Protein AF-A0A818L1L9-F1 (afdb_monomer)

Solvent-accessible surface area (backbone atoms only — not comparable to full-atom values): 11471 Å² total; per-residue (Å²): 133,87,76,78,74,85,68,64,78,36,54,59,74,75,64,47,46,52,72,79,87,72,84,70,84,84,42,77,58,35,48,52,51,50,67,72,36,48,25,32,40,44,39,40,85,42,91,90,43,68,52,45,54,52,63,53,93,61,98,63,77,90,49,91,46,28,32,39,40,36,39,58,78,87,60,60,72,67,56,55,55,57,70,39,51,85,51,46,59,70,38,77,37,60,54,55,93,39,32,30,41,39,29,38,70,65,58,74,79,53,46,57,53,49,54,52,52,44,60,71,74,37,82,64,48,48,77,38,49,42,70,59,48,32,52,50,48,36,70,77,40,79,52,32,32,32,60,52,40,58,37,69,30,82,89,30,49,91,77,42,86,46,66,50,67,72,51,42,53,53,48,70,68,36,88,84,41,66,36,79,83,57,48,54,74,95,70,93,68,60,75,55,126

Structure (mmCIF, N/CA/C/O backbone):
data_AF-A0A818L1L9-F1
#
_entry.id   AF-A0A818L1L9-F1
#
loop_
_atom_site.group_PDB
_atom_site.id
_atom_site.type_symbol
_atom_site.label_atom_id
_atom_site.label_alt_id
_atom_site.label_comp_id
_atom_site.label_asym_id
_atom_site.label_entity_id
_atom_site.label_seq_id
_atom_site.pdbx_PDB_ins_code
_atom_site.Cartn_x
_atom_site.Cartn_y
_atom_site.Cartn_z
_atom_site.occupancy
_atom_site.B_iso_or_equiv
_atom_site.auth_seq_id
_atom_site.auth_comp_id
_atom_site.auth_asym_id
_atom_site.auth_atom_id
_atom_site.pdbx_PDB_model_num
ATOM 1 N N . LYS A 1 1 ? -5.384 -24.193 19.175 1.00 32.59 1 LYS A N 1
ATOM 2 C CA . LYS A 1 1 ? -5.630 -24.018 17.720 1.00 32.59 1 LYS A CA 1
ATOM 3 C C . LYS A 1 1 ? -4.762 -22.857 17.242 1.00 32.59 1 LYS A C 1
ATOM 5 O O . LYS A 1 1 ? -4.875 -21.781 17.806 1.00 32.59 1 LYS A O 1
ATOM 10 N N . ARG A 1 2 ? -3.808 -23.132 16.343 1.00 24.27 2 ARG A N 1
ATOM 11 C CA . ARG A 1 2 ? -2.707 -22.241 15.932 1.00 24.27 2 ARG A CA 1
ATOM 12 C C . ARG A 1 2 ? -3.237 -20.944 15.304 1.00 24.27 2 ARG A C 1
ATOM 14 O O . ARG A 1 2 ? -3.730 -20.976 14.183 1.00 24.27 2 ARG A O 1
ATOM 21 N N . THR A 1 3 ? -3.090 -19.821 15.997 1.00 25.11 3 THR A N 1
ATOM 22 C CA . THR A 1 3 ? -3.082 -18.490 15.385 1.00 25.11 3 THR A CA 1
ATOM 23 C C . THR A 1 3 ? -1.850 -18.419 14.485 1.00 25.11 3 THR A C 1
ATOM 25 O O . THR A 1 3 ? -0.714 -18.437 14.964 1.00 25.11 3 THR A O 1
ATOM 28 N N . LYS A 1 4 ? -2.052 -18.439 13.162 1.00 28.86 4 LYS A N 1
ATOM 29 C CA . LYS A 1 4 ? -0.985 -18.114 12.211 1.00 28.86 4 LYS A CA 1
ATOM 30 C C . LYS A 1 4 ? -0.520 -16.703 12.563 1.00 28.86 4 LYS A C 1
ATOM 32 O O . LYS A 1 4 ? -1.306 -15.764 12.500 1.00 28.86 4 LYS A O 1
ATOM 37 N N . LYS A 1 5 ? 0.726 -16.602 13.033 1.00 28.44 5 LYS A N 1
ATOM 38 C CA . LYS A 1 5 ? 1.420 -15.343 13.301 1.00 28.44 5 LYS A CA 1
ATOM 39 C C . LYS A 1 5 ? 1.207 -14.438 12.092 1.00 28.44 5 LYS A C 1
ATOM 41 O O . LYS A 1 5 ? 1.621 -14.806 10.997 1.00 28.44 5 LYS A O 1
ATOM 46 N N . ILE A 1 6 ? 0.555 -13.300 12.302 1.00 32.94 6 ILE A N 1
ATOM 47 C CA . ILE A 1 6 ? 0.590 -12.169 11.379 1.00 32.94 6 ILE A CA 1
ATOM 48 C C . ILE A 1 6 ? 2.071 -11.795 11.297 1.00 32.94 6 ILE A C 1
ATOM 50 O O . ILE A 1 6 ? 2.636 -11.231 12.232 1.00 32.94 6 ILE A O 1
ATOM 54 N N . GLN A 1 7 ? 2.743 -12.298 10.263 1.00 29.70 7 GLN A N 1
ATOM 55 C CA . GLN A 1 7 ? 4.142 -12.004 10.013 1.00 29.70 7 GLN A CA 1
ATOM 56 C C . GLN A 1 7 ? 4.220 -10.561 9.528 1.00 29.70 7 GLN A C 1
ATOM 58 O O . GLN A 1 7 ? 3.406 -10.132 8.720 1.00 29.70 7 GLN A O 1
ATOM 63 N N . ASN A 1 8 ? 5.166 -9.815 10.090 1.00 30.14 8 ASN A N 1
ATOM 64 C CA . ASN A 1 8 ? 5.394 -8.399 9.835 1.00 30.14 8 ASN A CA 1
ATOM 65 C C . ASN A 1 8 ? 5.328 -8.067 8.337 1.00 30.14 8 ASN A C 1
ATOM 67 O O . ASN A 1 8 ? 6.178 -8.509 7.565 1.00 30.14 8 ASN A O 1
ATOM 71 N N . PHE A 1 9 ? 4.329 -7.276 7.948 1.00 33.25 9 PHE A N 1
ATOM 72 C CA . PHE A 1 9 ? 4.162 -6.798 6.583 1.00 33.25 9 PHE A CA 1
ATOM 73 C C . PHE A 1 9 ? 4.766 -5.401 6.489 1.00 33.25 9 PHE A C 1
ATOM 75 O O . PHE A 1 9 ? 4.272 -4.478 7.130 1.00 33.25 9 PHE A O 1
ATOM 82 N N . PHE A 1 10 ? 5.838 -5.264 5.710 1.00 30.55 10 PHE A N 1
ATOM 83 C CA . PHE A 1 10 ? 6.438 -3.968 5.413 1.00 30.55 10 PHE A CA 1
ATOM 84 C C . PHE A 1 10 ? 6.052 -3.542 3.996 1.00 30.55 10 PHE A C 1
ATOM 86 O O . PHE A 1 10 ? 6.212 -4.312 3.041 1.00 30.55 10 PHE A O 1
ATOM 93 N N . PHE A 1 11 ? 5.579 -2.310 3.849 1.00 31.03 11 PHE A N 1
ATOM 94 C CA . PHE A 1 11 ? 5.383 -1.680 2.548 1.00 31.03 11 PHE A CA 1
ATOM 95 C C . PHE A 1 11 ? 6.523 -0.682 2.350 1.00 31.03 11 PHE A C 1
ATOM 97 O O . PHE A 1 11 ? 6.662 0.297 3.071 1.00 31.03 11 PHE A O 1
ATOM 104 N N . SER A 1 12 ? 7.391 -0.968 1.380 1.00 32.03 12 SER A N 1
ATOM 105 C CA . SER A 1 12 ? 8.434 -0.030 0.954 1.00 32.03 12 SER A CA 1
ATOM 106 C C . SER A 1 12 ? 7.768 1.222 0.395 1.00 32.03 12 SER A C 1
ATOM 108 O O . SER A 1 12 ? 6.812 1.066 -0.346 1.00 32.03 12 SER A O 1
ATOM 110 N N . PHE A 1 13 ? 8.312 2.414 0.653 1.00 28.56 13 PHE A N 1
ATOM 111 C CA . PHE A 1 13 ? 7.990 3.653 -0.074 1.00 28.56 13 PHE A CA 1
ATOM 112 C C . PHE A 1 13 ? 7.816 3.362 -1.580 1.00 28.56 13 PHE A C 1
ATOM 114 O O . PHE A 1 13 ? 8.792 2.994 -2.244 1.00 28.56 13 PHE A O 1
ATOM 121 N N . ILE A 1 14 ? 6.578 3.454 -2.080 1.00 34.88 14 ILE A N 1
ATOM 122 C CA . ILE A 1 14 ? 6.217 3.226 -3.485 1.00 34.88 14 ILE A CA 1
ATOM 123 C C . ILE A 1 14 ? 5.982 4.588 -4.127 1.00 34.88 14 ILE A C 1
ATOM 125 O O . ILE A 1 14 ? 5.058 5.303 -3.751 1.00 34.88 14 ILE A O 1
ATOM 129 N N . PHE A 1 15 ? 6.809 4.919 -5.115 1.00 41.53 15 PHE A N 1
ATOM 130 C CA . PHE A 1 15 ? 6.488 5.948 -6.096 1.00 41.53 15 PHE A CA 1
ATOM 131 C C . PHE A 1 15 ? 5.714 5.266 -7.222 1.00 41.53 15 PHE A C 1
ATOM 133 O O . PHE A 1 15 ? 6.238 4.379 -7.906 1.00 41.53 15 PHE A O 1
ATOM 140 N N . TYR A 1 16 ? 4.441 5.623 -7.340 1.00 42.03 16 TYR A N 1
ATOM 141 C CA . TYR A 1 16 ? 3.511 5.029 -8.288 1.00 42.03 16 TYR A CA 1
ATOM 142 C C . TYR A 1 16 ? 3.745 5.564 -9.692 1.00 42.03 16 TYR A C 1
ATOM 144 O O . TYR A 1 16 ? 4.019 6.748 -9.893 1.00 42.03 16 TYR A O 1
ATOM 152 N N . PHE A 1 17 ? 3.593 4.688 -10.677 1.00 42.00 17 PHE A N 1
ATOM 153 C CA . PHE A 1 17 ? 3.540 5.103 -12.065 1.00 42.00 17 PHE A CA 1
ATOM 154 C C . PHE A 1 17 ? 2.090 5.395 -12.438 1.00 42.00 17 PHE A C 1
ATOM 156 O O . PHE A 1 17 ? 1.234 4.513 -12.348 1.00 42.00 17 PHE A O 1
ATOM 163 N N . PHE A 1 18 ? 1.810 6.641 -12.818 1.00 40.78 18 PHE A N 1
ATOM 164 C CA . PHE A 1 18 ? 0.474 7.071 -13.207 1.00 40.78 18 PHE A CA 1
ATOM 165 C C . PHE A 1 18 ? 0.285 6.859 -14.708 1.00 40.78 18 PHE A C 1
ATOM 167 O O . PHE A 1 18 ? 0.856 7.578 -15.525 1.00 40.78 18 PHE A O 1
ATOM 174 N N . ALA A 1 19 ? -0.513 5.862 -15.085 1.00 40.00 19 ALA A N 1
ATOM 175 C CA . ALA A 1 19 ? -0.923 5.657 -16.469 1.00 40.00 19 ALA A CA 1
ATOM 176 C C . ALA A 1 19 ? -2.227 6.425 -16.747 1.00 40.00 19 ALA A C 1
ATOM 178 O O . ALA A 1 19 ? -3.285 5.818 -16.933 1.00 40.00 19 ALA A O 1
ATOM 179 N N . GLU A 1 20 ? -2.182 7.762 -16.754 1.00 37.66 20 GLU A N 1
ATOM 180 C CA . GLU A 1 20 ? -3.304 8.550 -17.274 1.00 37.66 20 GLU A CA 1
ATOM 181 C C . GLU A 1 20 ? -3.169 8.739 -18.792 1.00 37.66 20 GLU A C 1
ATOM 183 O O . GLU A 1 20 ? -2.264 9.406 -19.283 1.00 37.66 20 GLU A O 1
ATOM 188 N N . LYS A 1 21 ? -4.131 8.166 -19.526 1.00 33.41 21 LYS A N 1
ATOM 189 C CA . LYS A 1 21 ? -4.496 8.499 -20.918 1.00 33.41 21 LYS A CA 1
ATOM 190 C C . LYS A 1 21 ? -3.496 8.225 -22.054 1.00 33.41 21 LYS A C 1
ATOM 192 O O . LYS A 1 21 ? -3.588 8.874 -23.092 1.00 33.41 21 LYS A O 1
ATOM 197 N N . THR A 1 22 ? -2.657 7.200 -21.980 1.00 39.16 22 THR A N 1
ATOM 198 C CA . THR A 1 22 ? -2.065 6.635 -23.207 1.00 39.16 22 THR A CA 1
ATOM 199 C C . THR A 1 22 ? -2.897 5.451 -23.703 1.00 39.16 22 THR A C 1
ATOM 201 O O . THR A 1 22 ? -3.131 4.470 -22.998 1.00 39.16 22 THR A O 1
ATOM 204 N N . ASP A 1 23 ? -3.425 5.573 -24.921 1.00 43.03 23 ASP A N 1
ATOM 205 C CA . ASP A 1 23 ? -4.116 4.494 -25.629 1.00 43.03 23 ASP A CA 1
ATOM 206 C C . ASP A 1 23 ? -3.040 3.464 -26.037 1.00 43.03 23 ASP A C 1
ATOM 208 O O . ASP A 1 23 ? -2.405 3.605 -27.078 1.00 43.03 23 ASP A O 1
ATOM 212 N N . PHE A 1 24 ? -2.768 2.467 -25.179 1.00 48.22 24 PHE A N 1
ATOM 213 C CA . PHE A 1 24 ? -1.704 1.442 -25.313 1.00 48.22 24 PHE A CA 1
ATOM 214 C C . PHE A 1 24 ? -1.878 0.477 -26.513 1.00 48.22 24 PHE A C 1
ATOM 216 O O . PHE A 1 24 ? -1.376 -0.645 -26.516 1.00 48.22 24 PHE A O 1
ATOM 223 N N . LYS A 1 25 ? -2.596 0.880 -27.565 1.00 47.00 25 LYS A N 1
ATOM 224 C CA . LYS A 1 25 ? -3.062 0.020 -28.665 1.00 47.00 25 LYS A CA 1
ATOM 225 C C . LYS A 1 25 ? -1.979 -0.488 -29.624 1.00 47.00 25 LYS A C 1
ATOM 227 O O . LYS A 1 25 ? -2.330 -1.076 -30.643 1.00 47.00 25 LYS A O 1
ATOM 232 N N . GLN A 1 26 ? -0.692 -0.271 -29.358 1.00 51.88 26 GLN A N 1
ATOM 233 C CA . GLN A 1 26 ? 0.356 -0.532 -30.353 1.00 51.88 26 GLN A CA 1
ATOM 234 C C . GLN A 1 26 ? 1.270 -1.730 -30.058 1.00 51.88 26 GLN A C 1
ATOM 236 O O . GLN A 1 26 ? 1.889 -2.218 -31.002 1.00 51.88 26 GLN A O 1
ATOM 241 N N . ASN A 1 27 ? 1.324 -2.279 -28.832 1.00 54.84 27 ASN A N 1
ATOM 242 C CA . ASN A 1 27 ? 2.217 -3.409 -28.539 1.00 54.84 27 ASN A CA 1
ATOM 243 C C . ASN A 1 27 ? 1.586 -4.488 -27.625 1.00 54.84 27 ASN A C 1
ATOM 245 O O . ASN A 1 27 ? 1.241 -4.200 -26.477 1.00 54.84 27 ASN A O 1
ATOM 249 N N . PRO A 1 28 ? 1.463 -5.753 -28.080 1.00 55.19 28 PRO A N 1
ATOM 250 C CA . PRO A 1 28 ? 0.863 -6.827 -27.287 1.00 55.19 28 PRO A CA 1
ATOM 251 C C . PRO A 1 28 ? 1.668 -7.194 -26.028 1.00 55.19 28 PRO A C 1
ATOM 253 O O . PRO A 1 28 ? 1.079 -7.653 -25.055 1.00 55.19 28 PRO A O 1
ATOM 256 N N . ILE A 1 29 ? 2.989 -6.973 -26.002 1.00 58.09 29 ILE A N 1
ATOM 257 C CA . ILE A 1 29 ? 3.827 -7.269 -24.823 1.00 58.09 29 ILE A CA 1
ATOM 258 C C . ILE A 1 29 ? 3.608 -6.224 -23.717 1.00 58.09 29 ILE A C 1
ATOM 260 O O . ILE A 1 29 ? 3.520 -6.585 -22.542 1.00 58.09 29 ILE A O 1
ATOM 264 N N . GLU A 1 30 ? 3.447 -4.948 -24.088 1.00 60.78 30 GLU A N 1
ATOM 265 C CA . GLU A 1 30 ? 3.124 -3.854 -23.153 1.00 60.78 30 GLU A CA 1
ATOM 266 C C . GLU A 1 30 ? 1.802 -4.116 -22.440 1.00 60.78 30 GLU A C 1
ATOM 268 O O . GLU A 1 30 ? 1.722 -4.019 -21.215 1.00 60.78 30 GLU A O 1
ATOM 273 N N . HIS A 1 31 ? 0.785 -4.514 -23.206 1.00 62.22 31 HIS A N 1
ATOM 274 C CA . HIS A 1 31 ? -0.546 -4.790 -22.677 1.00 62.22 31 HIS A CA 1
ATOM 275 C C . HIS A 1 31 ? -0.519 -5.944 -21.666 1.00 62.22 31 HIS A C 1
ATOM 277 O O . HIS A 1 31 ? -1.099 -5.840 -20.589 1.00 62.22 31 HIS A O 1
ATOM 283 N N . VAL A 1 32 ? 0.243 -7.007 -21.959 1.00 69.44 32 VAL A N 1
ATOM 284 C CA . VAL A 1 32 ? 0.414 -8.139 -21.038 1.00 69.44 32 VAL A CA 1
ATOM 285 C C . VAL A 1 32 ? 1.090 -7.703 -19.738 1.00 69.44 32 VAL A C 1
ATOM 287 O O . VAL A 1 32 ? 0.638 -8.112 -18.673 1.00 69.44 32 VAL A O 1
ATOM 290 N N . LEU A 1 33 ? 2.138 -6.873 -19.778 1.00 69.75 33 LEU A N 1
ATOM 291 C CA . LEU A 1 33 ? 2.805 -6.395 -18.559 1.00 69.75 33 LEU A CA 1
ATOM 292 C C . LEU A 1 33 ? 1.888 -5.488 -17.732 1.00 69.75 33 LEU A C 1
ATOM 294 O O . LEU A 1 33 ? 1.764 -5.681 -16.523 1.00 69.75 33 LEU A O 1
ATOM 298 N N . ILE A 1 34 ? 1.223 -4.532 -18.377 1.00 72.81 34 ILE A N 1
ATOM 299 C CA . ILE A 1 34 ? 0.312 -3.596 -17.714 1.00 72.81 34 ILE A CA 1
ATOM 300 C C . ILE A 1 34 ? -0.825 -4.357 -17.041 1.00 72.81 34 ILE A C 1
ATOM 302 O O . ILE A 1 34 ? -1.017 -4.207 -15.835 1.00 72.81 34 ILE A O 1
ATOM 306 N N . ASP A 1 35 ? -1.517 -5.235 -17.763 1.00 76.44 35 ASP A N 1
ATOM 307 C CA . ASP A 1 35 ? -2.627 -6.008 -17.202 1.00 76.44 35 ASP A CA 1
ATOM 308 C C . ASP A 1 35 ? -2.147 -6.958 -16.098 1.00 76.44 35 ASP A C 1
ATOM 310 O O . ASP A 1 35 ? -2.797 -7.104 -15.065 1.00 76.44 35 ASP A O 1
ATOM 314 N N . THR A 1 36 ? -0.966 -7.566 -16.268 1.00 81.12 36 THR A N 1
ATOM 315 C CA . THR A 1 36 ? -0.406 -8.492 -15.274 1.00 81.12 36 THR A CA 1
ATOM 316 C C . THR A 1 36 ? -0.037 -7.791 -13.971 1.00 81.12 36 THR A C 1
ATOM 318 O O . THR A 1 36 ? -0.130 -8.424 -12.919 1.00 81.12 36 THR A O 1
ATOM 321 N N . PHE A 1 37 ? 0.416 -6.534 -14.007 1.00 81.00 37 PHE A N 1
ATOM 322 C CA . PHE A 1 37 ? 0.929 -5.823 -12.827 1.00 81.00 37 PHE A CA 1
ATOM 323 C C . PHE A 1 37 ? 0.015 -4.723 -12.293 1.00 81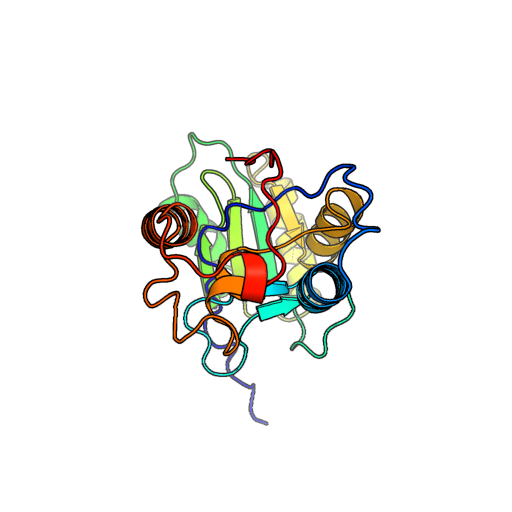.00 37 PHE A C 1
ATOM 325 O O . PHE A 1 37 ? 0.301 -4.168 -11.231 1.00 81.00 37 PHE A O 1
ATOM 332 N N . THR A 1 38 ? -1.099 -4.449 -12.968 1.00 82.81 38 THR A N 1
ATOM 333 C CA . THR A 1 38 ? -2.109 -3.506 -12.485 1.00 82.81 38 THR A CA 1
ATOM 334 C C . THR A 1 38 ? -2.642 -3.951 -11.123 1.00 82.81 38 THR A C 1
ATOM 336 O O . THR A 1 38 ? -3.069 -5.088 -10.941 1.00 82.81 38 THR A O 1
ATOM 339 N N . GLY A 1 39 ? -2.580 -3.042 -10.152 1.00 79.50 39 GLY A N 1
ATOM 340 C CA . GLY A 1 39 ? -3.045 -3.237 -8.781 1.00 79.50 39 GLY A CA 1
ATOM 341 C C . GLY A 1 39 ? -2.082 -3.975 -7.860 1.00 79.50 39 GLY A C 1
ATOM 342 O O . GLY A 1 39 ? -2.363 -4.074 -6.668 1.00 79.50 39 GLY A O 1
ATOM 343 N N . LYS A 1 40 ? -0.934 -4.446 -8.360 1.00 84.12 40 LYS A N 1
ATOM 344 C CA . LYS A 1 40 ? 0.028 -5.217 -7.565 1.00 84.12 40 LYS A CA 1
ATOM 345 C C . LYS A 1 40 ? 1.060 -4.304 -6.917 1.00 84.12 40 LYS A C 1
ATOM 347 O O . LYS A 1 40 ? 1.869 -3.694 -7.610 1.00 84.12 40 LYS A O 1
ATOM 352 N N . LEU A 1 41 ? 1.042 -4.240 -5.586 1.00 79.00 41 LEU A N 1
ATOM 353 C CA . LEU A 1 41 ? 1.969 -3.445 -4.774 1.00 79.00 41 LEU A CA 1
ATOM 354 C C . LEU A 1 41 ? 2.985 -4.329 -4.069 1.00 79.00 41 LEU A C 1
ATOM 356 O O . LEU A 1 41 ? 2.600 -5.253 -3.356 1.00 79.00 41 LEU A O 1
ATOM 360 N N . PHE A 1 42 ? 4.273 -4.036 -4.228 1.00 76.88 42 PHE A N 1
ATOM 361 C CA . PHE A 1 42 ? 5.352 -4.877 -3.729 1.00 76.88 42 PHE A CA 1
ATOM 362 C C . PHE A 1 42 ? 5.356 -4.979 -2.200 1.00 76.88 42 PHE A C 1
ATOM 364 O O . PHE A 1 42 ? 5.319 -3.971 -1.489 1.00 76.88 42 PHE A O 1
ATOM 371 N N . TYR A 1 43 ? 5.522 -6.204 -1.695 1.00 71.25 43 TYR A N 1
ATOM 372 C CA . TYR A 1 43 ? 5.812 -6.451 -0.287 1.00 71.25 43 TYR A CA 1
ATOM 373 C C . TYR A 1 43 ? 7.303 -6.457 -0.020 1.00 71.25 43 TYR A C 1
ATOM 375 O O . TYR A 1 43 ? 8.049 -7.278 -0.551 1.00 71.25 43 TYR A O 1
ATOM 383 N N . MET A 1 44 ? 7.748 -5.609 0.901 1.00 57.16 44 MET A N 1
ATOM 384 C CA . MET A 1 44 ? 9.114 -5.691 1.385 1.00 57.16 44 MET A CA 1
ATOM 385 C C . MET A 1 44 ? 9.196 -6.723 2.517 1.00 57.16 44 MET A C 1
ATOM 387 O O . MET A 1 44 ? 8.412 -6.688 3.459 1.00 57.16 44 MET A O 1
ATOM 391 N N . ARG A 1 45 ? 10.176 -7.635 2.446 1.00 54.00 45 ARG A N 1
ATOM 392 C CA . ARG A 1 45 ? 10.517 -8.595 3.522 1.00 54.00 45 ARG A CA 1
ATOM 393 C C . ARG A 1 45 ? 9.398 -9.568 3.940 1.00 54.00 45 ARG A C 1
ATOM 395 O O . ARG A 1 45 ? 9.485 -10.141 5.022 1.00 54.00 45 ARG A O 1
ATOM 402 N N . SER A 1 46 ? 8.397 -9.799 3.094 1.00 57.59 46 SER A N 1
ATOM 403 C CA . SER A 1 46 ? 7.478 -10.929 3.263 1.00 57.59 46 SER A CA 1
ATOM 404 C C . SER A 1 46 ? 8.050 -12.157 2.551 1.00 57.59 46 SER A C 1
ATOM 406 O O . SER A 1 46 ? 8.436 -12.078 1.385 1.00 57.59 46 SER A O 1
ATOM 408 N N . PHE A 1 47 ? 8.149 -13.281 3.265 1.00 52.16 47 PHE A N 1
ATOM 409 C CA . PHE A 1 47 ? 8.599 -14.555 2.689 1.00 52.16 47 PHE A CA 1
ATOM 410 C C . PHE A 1 47 ? 7.470 -15.280 1.949 1.00 52.16 47 PHE A C 1
ATOM 412 O O . PHE A 1 47 ? 7.732 -15.991 0.981 1.00 52.16 47 PHE A O 1
ATOM 419 N N . ASP A 1 48 ? 6.227 -15.063 2.382 1.00 56.19 48 ASP A N 1
ATOM 420 C CA . ASP A 1 48 ? 5.058 -15.798 1.897 1.00 56.19 48 ASP A CA 1
ATOM 421 C C . ASP A 1 48 ? 4.363 -15.088 0.722 1.00 56.19 48 ASP A C 1
ATOM 423 O O . ASP A 1 48 ? 3.765 -15.740 -0.131 1.00 56.19 48 ASP A O 1
ATOM 427 N N . LEU A 1 49 ? 4.449 -13.753 0.647 1.00 67.56 49 LEU A N 1
ATOM 428 C CA . LEU A 1 49 ? 3.751 -12.936 -0.353 1.00 67.56 49 LEU A CA 1
ATOM 429 C C . LEU A 1 49 ? 4.696 -11.925 -0.998 1.00 67.56 49 LEU A C 1
ATOM 431 O O . LEU A 1 49 ? 5.392 -11.193 -0.304 1.00 67.56 49 LEU A O 1
ATOM 435 N N . LYS A 1 50 ? 4.682 -11.841 -2.332 1.00 71.50 50 LYS A N 1
ATOM 436 C CA . LYS A 1 50 ? 5.539 -10.912 -3.093 1.00 71.50 50 LYS A CA 1
ATOM 437 C C . LYS A 1 50 ? 4.893 -9.547 -3.335 1.00 71.50 50 LYS A C 1
ATOM 439 O O . LYS A 1 50 ? 5.606 -8.559 -3.481 1.00 71.50 50 LYS A O 1
ATOM 444 N N . TYR A 1 51 ? 3.566 -9.491 -3.382 1.00 76.12 51 TYR A N 1
ATOM 445 C CA . TYR A 1 51 ? 2.792 -8.270 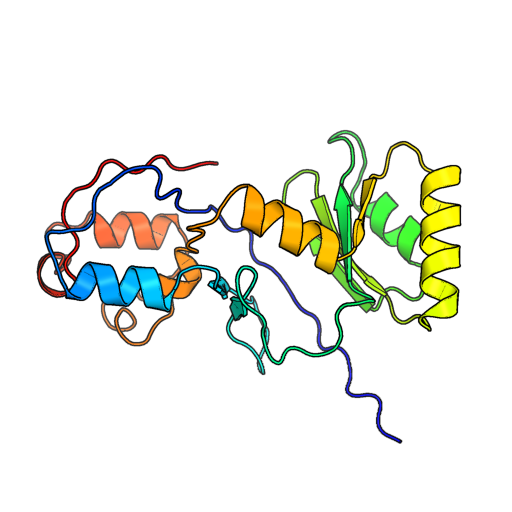-3.587 1.00 76.12 51 TYR A CA 1
ATOM 446 C C . TYR A 1 51 ? 1.398 -8.391 -2.956 1.00 76.12 51 TYR A C 1
ATOM 448 O O . TYR A 1 51 ? 0.979 -9.491 -2.599 1.00 76.12 51 TYR A O 1
ATOM 456 N N . SER A 1 52 ? 0.708 -7.262 -2.811 1.00 77.38 52 SER A N 1
ATOM 457 C CA . SER A 1 52 ? -0.723 -7.164 -2.504 1.00 77.38 52 SER A CA 1
ATOM 458 C C . SER A 1 52 ? -1.470 -6.751 -3.755 1.0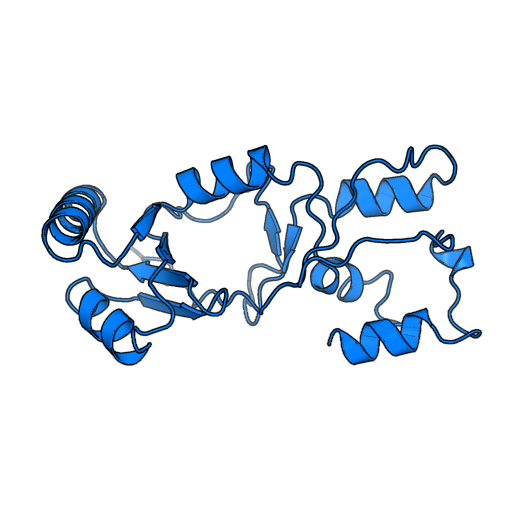0 77.38 52 SER A C 1
ATOM 460 O O . SER A 1 52 ? -1.047 -5.774 -4.373 1.00 77.38 52 SER A O 1
ATOM 462 N N . ASP A 1 53 ? -2.592 -7.388 -4.079 1.00 84.00 53 ASP A N 1
ATOM 463 C CA . ASP A 1 53 ? -3.522 -6.801 -5.043 1.00 84.00 53 ASP A CA 1
ATOM 464 C C . ASP A 1 53 ? -4.501 -5.844 -4.335 1.00 84.00 53 ASP A C 1
ATOM 466 O O . ASP A 1 53 ? -5.299 -6.238 -3.478 1.00 84.00 53 ASP A O 1
ATOM 470 N N . VAL A 1 54 ? -4.387 -4.547 -4.635 1.00 79.81 54 VAL A N 1
ATOM 471 C CA . VAL A 1 54 ? -5.259 -3.500 -4.074 1.00 79.81 54 VAL A CA 1
ATOM 472 C C . VAL A 1 54 ? -6.434 -3.148 -4.985 1.00 79.81 54 VAL A C 1
ATOM 474 O O . VAL A 1 54 ? -7.326 -2.423 -4.557 1.00 79.81 54 VAL A O 1
ATOM 477 N N . LEU A 1 55 ? -6.486 -3.668 -6.213 1.00 82.00 55 LEU A N 1
ATOM 478 C CA . LEU A 1 55 ? -7.574 -3.383 -7.155 1.00 82.00 55 LEU A CA 1
ATOM 479 C C . LEU A 1 55 ? -8.531 -4.567 -7.313 1.00 82.00 55 LEU A C 1
ATOM 481 O O . LEU A 1 55 ? -9.735 -4.358 -7.502 1.00 82.00 55 LEU A O 1
ATOM 485 N N . ASN A 1 56 ? -8.025 -5.788 -7.173 1.00 81.44 56 ASN A N 1
ATOM 486 C CA . ASN A 1 56 ? -8.792 -7.024 -7.276 1.00 81.44 56 ASN A CA 1
ATOM 487 C C . ASN A 1 56 ? -8.944 -7.703 -5.916 1.00 81.44 56 ASN A C 1
ATOM 489 O O . ASN A 1 56 ? -8.223 -7.400 -4.962 1.00 81.44 56 ASN A O 1
ATOM 493 N N . ASP A 1 57 ? -9.911 -8.610 -5.816 1.00 74.25 57 ASP A N 1
ATOM 494 C CA . ASP A 1 57 ? -10.029 -9.487 -4.656 1.00 74.25 57 ASP A CA 1
ATOM 495 C C . ASP A 1 57 ? -8.849 -10.462 -4.656 1.00 74.25 57 ASP A C 1
ATOM 497 O O . ASP A 1 57 ? -8.497 -11.031 -5.687 1.00 74.25 57 ASP A O 1
ATOM 501 N N . ASP A 1 58 ? -8.196 -10.588 -3.507 1.00 67.44 58 ASP A N 1
ATOM 502 C CA . ASP A 1 58 ? -6.971 -11.364 -3.331 1.00 67.44 58 ASP A CA 1
ATOM 503 C C . ASP A 1 58 ? -7.210 -12.340 -2.176 1.00 67.44 58 ASP A C 1
ATOM 505 O O . ASP A 1 58 ? -7.870 -11.978 -1.195 1.00 67.44 58 ASP A O 1
ATOM 509 N N . ASP A 1 59 ? -6.655 -13.549 -2.255 1.00 65.12 59 ASP A N 1
ATOM 510 C CA . ASP A 1 59 ? -6.800 -14.618 -1.248 1.00 65.12 59 ASP A CA 1
ATOM 511 C C . ASP A 1 59 ? -5.937 -14.353 0.005 1.00 65.12 59 ASP A C 1
ATOM 513 O O . ASP A 1 59 ? -5.363 -15.248 0.638 1.00 65.12 59 ASP A O 1
ATOM 517 N N . LEU A 1 60 ? -5.794 -13.079 0.362 1.00 66.94 60 LEU A N 1
ATOM 518 C CA . LEU A 1 60 ? -4.982 -12.617 1.470 1.00 66.94 60 LEU A CA 1
ATOM 519 C C . LEU A 1 60 ? -5.639 -12.968 2.814 1.00 66.94 60 LEU A C 1
ATOM 521 O O . LEU A 1 60 ? -6.863 -13.051 2.926 1.00 66.94 60 LEU A O 1
ATOM 525 N N . PRO A 1 61 ? -4.835 -13.146 3.879 1.00 72.38 61 PRO A N 1
ATOM 526 C CA . PRO A 1 61 ? -5.372 -13.287 5.228 1.00 72.38 61 PRO A CA 1
ATOM 527 C C . PRO A 1 61 ? -6.209 -12.060 5.613 1.00 72.38 61 PRO A C 1
ATOM 529 O O . PRO A 1 61 ? -5.896 -10.953 5.182 1.00 72.38 61 PRO A O 1
ATOM 532 N N . ASP A 1 62 ? -7.222 -12.266 6.461 1.00 77.00 62 ASP A N 1
ATOM 533 C CA . ASP A 1 62 ? -8.128 -11.215 6.952 1.00 77.00 62 ASP A CA 1
ATOM 534 C C . ASP A 1 62 ? -7.348 -9.971 7.421 1.00 77.00 62 ASP A C 1
ATOM 536 O O . ASP A 1 62 ? -6.511 -10.049 8.326 1.00 77.00 62 ASP A O 1
ATOM 540 N N . ARG A 1 63 ? -7.618 -8.829 6.776 1.00 79.31 63 ARG A N 1
ATOM 541 C CA . ARG A 1 63 ? -6.980 -7.530 7.043 1.00 79.31 63 ARG A CA 1
ATOM 542 C C . ARG A 1 63 ? -7.872 -6.569 7.799 1.00 79.31 63 ARG A C 1
ATOM 544 O O . ARG A 1 63 ? -7.515 -5.399 7.922 1.00 79.31 63 ARG A O 1
ATOM 551 N N . SER A 1 64 ? -8.966 -7.050 8.389 1.00 84.88 64 SER A N 1
ATOM 552 C CA . SER A 1 64 ? -9.829 -6.218 9.231 1.00 84.88 64 SER A CA 1
ATOM 553 C C . SER A 1 64 ? -9.073 -5.566 10.398 1.00 84.88 64 SER A C 1
ATOM 555 O O . SER A 1 64 ? -9.578 -4.642 11.023 1.00 84.88 64 SER A O 1
ATOM 557 N N . CYS A 1 65 ? -7.877 -6.064 10.726 1.00 86.50 65 CYS A N 1
ATOM 558 C CA . CYS A 1 65 ? -7.008 -5.556 11.780 1.00 86.50 65 CYS A CA 1
ATOM 559 C C . CYS A 1 65 ? -5.880 -4.621 11.298 1.00 86.50 65 CYS A C 1
ATOM 561 O O . CYS A 1 65 ? -4.976 -4.318 12.082 1.00 86.50 65 CYS A O 1
ATOM 563 N N . VAL A 1 66 ? -5.890 -4.211 10.025 1.00 88.69 66 VAL A N 1
ATOM 564 C CA . VAL A 1 66 ? -4.906 -3.305 9.416 1.00 88.69 66 VAL A CA 1
ATOM 565 C C . VAL A 1 66 ? -5.544 -1.938 9.162 1.00 88.69 66 VAL A C 1
ATOM 567 O O . VAL A 1 66 ? -6.643 -1.843 8.617 1.00 88.69 66 VAL A O 1
ATOM 570 N N . PHE A 1 67 ? -4.827 -0.878 9.530 1.00 90.31 67 PHE A N 1
ATOM 571 C CA . PHE A 1 67 ? -5.293 0.504 9.465 1.00 90.31 67 PHE A CA 1
ATOM 572 C C . PHE A 1 67 ? -4.228 1.419 8.865 1.00 90.31 67 PHE A C 1
ATOM 574 O O . PHE A 1 67 ? -3.044 1.295 9.180 1.00 90.31 67 PHE A O 1
ATOM 581 N N . TYR A 1 68 ? -4.668 2.373 8.051 1.00 89.62 68 TYR A N 1
ATOM 582 C CA . TYR A 1 68 ? -3.869 3.509 7.607 1.00 89.62 68 TYR A CA 1
ATOM 583 C C . TYR A 1 68 ? -4.127 4.685 8.543 1.00 89.62 68 TYR A C 1
ATOM 585 O O . TYR A 1 68 ? -5.272 5.082 8.753 1.00 89.62 68 TYR A O 1
ATOM 593 N N . VAL A 1 69 ? -3.059 5.217 9.126 1.00 90.38 69 VAL A N 1
ATOM 594 C CA . VAL A 1 69 ? -3.090 6.301 10.106 1.00 90.38 69 VAL A CA 1
ATOM 595 C C . VAL A 1 69 ? -2.407 7.513 9.499 1.00 90.38 69 VAL A C 1
ATOM 597 O O . VAL A 1 69 ? -1.178 7.542 9.401 1.00 90.38 69 VAL A O 1
ATOM 600 N N . THR A 1 70 ? -3.199 8.503 9.105 1.00 89.69 70 THR A N 1
ATOM 601 C CA . THR A 1 70 ? -2.718 9.767 8.545 1.00 89.69 70 THR A CA 1
ATOM 602 C C . THR A 1 70 ? -2.722 10.851 9.616 1.00 89.69 70 THR A C 1
ATOM 604 O O . THR A 1 70 ? -3.670 10.967 10.392 1.00 89.69 70 THR A O 1
ATOM 607 N N . HIS A 1 71 ? -1.655 11.643 9.669 1.00 88.00 71 HIS A N 1
ATOM 608 C CA . HIS A 1 71 ? -1.457 12.702 10.654 1.00 88.00 71 HIS A CA 1
ATOM 609 C C . HIS A 1 71 ? -0.777 13.937 10.033 1.00 88.00 71 HIS A C 1
ATOM 611 O O . HIS A 1 71 ? -0.103 13.824 9.008 1.00 88.00 71 HIS A O 1
ATOM 617 N N . PRO A 1 72 ? -0.883 15.126 10.655 1.00 85.81 72 PRO A N 1
ATOM 618 C CA . PRO A 1 72 ? -0.111 16.302 10.263 1.00 85.81 72 PRO A CA 1
ATOM 619 C C . PRO A 1 72 ? 1.401 16.051 10.329 1.00 85.81 72 PRO A C 1
ATOM 621 O O . PRO A 1 72 ? 1.877 15.382 11.246 1.00 85.81 72 PRO A O 1
ATOM 624 N N . GLN A 1 73 ? 2.179 16.658 9.428 1.00 77.38 73 GLN A N 1
ATOM 625 C CA . GLN A 1 73 ? 3.649 16.516 9.388 1.00 77.38 73 GLN A CA 1
ATOM 626 C C . GLN A 1 73 ? 4.359 16.940 10.685 1.00 77.38 73 GLN A C 1
ATOM 628 O O . GLN A 1 73 ? 5.488 16.533 10.939 1.00 77.38 73 GLN A O 1
ATOM 633 N N . THR A 1 74 ? 3.704 17.754 11.511 1.00 76.94 74 THR A N 1
ATOM 634 C CA . THR A 1 74 ? 4.220 18.212 12.804 1.00 76.94 74 THR A CA 1
ATOM 635 C C . THR A 1 74 ? 4.205 17.128 13.883 1.00 76.94 74 THR A C 1
ATOM 637 O O . THR A 1 74 ? 4.879 17.279 14.902 1.00 76.94 74 THR A O 1
ATOM 640 N N . LEU A 1 75 ? 3.451 16.040 13.691 1.00 74.62 75 LEU A N 1
ATOM 641 C CA . LEU A 1 75 ? 3.340 14.964 14.670 1.00 74.62 75 LEU A CA 1
ATOM 642 C C . LEU A 1 75 ? 4.527 13.993 14.559 1.00 74.62 75 LEU A C 1
ATOM 644 O O . LEU A 1 75 ? 4.867 13.525 13.471 1.00 74.62 75 LEU A O 1
ATOM 648 N N . SER A 1 76 ? 5.147 13.655 15.694 1.00 71.50 76 SER A N 1
ATOM 649 C CA . SER A 1 76 ? 6.277 12.719 15.725 1.00 71.50 76 SER A CA 1
ATOM 650 C C . SER A 1 76 ? 5.819 11.266 15.535 1.00 71.50 76 SER A C 1
ATOM 652 O O . SER A 1 76 ? 4.753 10.860 16.000 1.00 71.50 76 SER A O 1
ATOM 654 N N . THR A 1 77 ? 6.667 10.431 14.929 1.00 68.81 77 THR A N 1
ATOM 655 C CA . THR A 1 77 ? 6.406 8.986 14.791 1.00 68.81 77 THR A CA 1
ATOM 656 C C . THR A 1 77 ? 6.370 8.223 16.104 1.00 68.81 77 THR A C 1
ATOM 658 O O . THR A 1 77 ? 5.728 7.175 16.180 1.00 68.81 77 THR A O 1
ATOM 661 N N . ALA A 1 78 ? 7.064 8.717 17.133 1.00 68.88 78 ALA A N 1
ATOM 662 C CA . ALA A 1 78 ? 7.055 8.092 18.451 1.00 68.88 78 ALA A CA 1
ATOM 663 C C . ALA A 1 78 ? 5.638 8.102 19.045 1.00 68.88 78 ALA A C 1
ATOM 665 O O . ALA A 1 78 ? 5.192 7.085 19.575 1.00 68.88 78 ALA A O 1
ATOM 666 N N . ASN A 1 79 ? 4.899 9.192 18.821 1.00 79.94 79 ASN A N 1
ATOM 667 C CA . ASN A 1 79 ? 3.541 9.368 19.327 1.00 79.94 79 ASN A CA 1
ATOM 668 C C . ASN A 1 79 ? 2.585 8.316 18.750 1.00 79.94 79 ASN A C 1
ATOM 670 O O . ASN A 1 79 ? 1.747 7.786 19.466 1.00 79.94 79 ASN A O 1
ATOM 674 N N . ILE A 1 80 ? 2.727 7.950 17.472 1.00 82.25 80 ILE A N 1
ATOM 675 C CA . ILE A 1 80 ? 1.833 6.967 16.837 1.00 82.25 80 ILE A CA 1
ATOM 676 C C . ILE A 1 80 ? 2.030 5.585 17.461 1.00 82.25 80 ILE A C 1
ATOM 678 O O . ILE A 1 80 ? 1.064 4.910 17.804 1.00 82.25 80 ILE A O 1
ATOM 682 N N . ARG A 1 81 ? 3.282 5.155 17.654 1.00 84.25 81 ARG A N 1
ATOM 683 C CA . ARG A 1 81 ? 3.559 3.864 18.303 1.00 84.25 81 ARG A CA 1
ATOM 684 C C . ARG A 1 81 ? 3.026 3.824 19.729 1.00 84.25 81 ARG A C 1
ATOM 686 O O . ARG A 1 81 ? 2.469 2.806 20.129 1.00 84.25 81 ARG A O 1
ATOM 693 N N . GLU A 1 82 ? 3.176 4.916 20.471 1.00 85.00 82 GLU A N 1
ATOM 694 C CA . GLU A 1 82 ? 2.649 5.043 21.828 1.00 85.00 82 GLU A CA 1
ATOM 695 C C . GLU A 1 82 ? 1.121 4.947 21.844 1.00 85.00 82 GLU A C 1
ATOM 697 O O . GLU A 1 82 ? 0.566 4.106 22.552 1.00 85.00 82 GLU A O 1
ATOM 702 N N . VAL A 1 83 ? 0.446 5.703 20.978 1.00 86.44 83 VAL A N 1
ATOM 703 C CA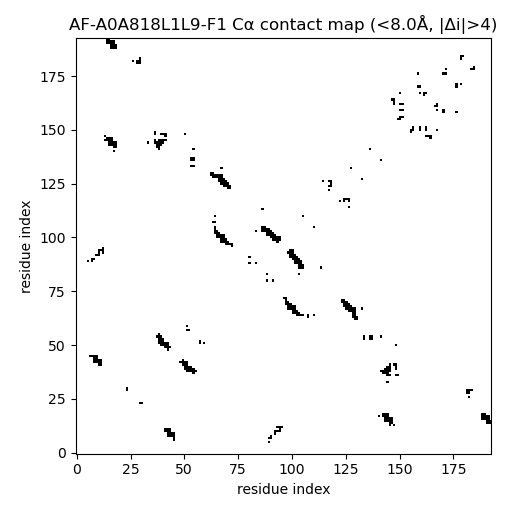 . VAL A 1 83 ? -1.013 5.679 20.831 1.00 86.44 83 VAL A CA 1
ATOM 704 C C . VAL A 1 83 ? -1.530 4.267 20.526 1.00 86.44 83 VAL A C 1
ATOM 706 O O . VAL A 1 83 ? -2.553 3.858 21.078 1.00 86.44 83 VAL A O 1
ATOM 709 N N . PHE A 1 84 ? -0.826 3.499 19.687 1.00 88.12 84 PHE A N 1
ATOM 710 C CA . PHE A 1 84 ? -1.223 2.134 19.330 1.00 88.12 84 PHE A CA 1
ATOM 711 C C . PHE A 1 84 ? -0.713 1.039 20.278 1.00 88.12 84 PHE A C 1
ATOM 713 O O . PHE A 1 84 ? -1.187 -0.097 20.206 1.00 88.12 84 PHE A O 1
ATOM 720 N N . SER A 1 85 ? 0.183 1.355 21.214 1.00 85.31 85 SER A N 1
ATOM 721 C CA . SER A 1 85 ? 0.720 0.381 22.176 1.00 85.31 85 SER A CA 1
ATOM 722 C C . SER A 1 85 ? -0.366 -0.220 23.081 1.00 85.31 85 SER A C 1
ATOM 724 O O . SER A 1 85 ? -0.352 -1.421 23.351 1.00 85.31 85 SER A O 1
ATOM 726 N N . GLN A 1 86 ? -1.374 0.578 23.451 1.00 87.12 86 GLN A N 1
ATOM 727 C CA . GLN A 1 86 ? -2.530 0.148 24.252 1.00 87.12 86 GLN A CA 1
ATOM 728 C C . GLN A 1 86 ? -3.470 -0.823 23.511 1.00 87.12 86 GLN A C 1
ATOM 730 O O . GLN A 1 86 ? -4.340 -1.439 24.124 1.00 87.12 86 GLN A O 1
ATOM 735 N N . TRP A 1 87 ? -3.301 -0.969 22.193 1.00 88.56 87 TRP A N 1
ATOM 736 C CA . TRP A 1 87 ? -4.172 -1.749 21.312 1.00 88.56 87 TRP A CA 1
ATOM 737 C C . TRP A 1 87 ? -3.529 -3.053 20.829 1.00 88.56 87 TRP A C 1
ATOM 739 O O . TRP A 1 87 ? -4.011 -3.655 19.876 1.00 88.56 87 TRP A O 1
ATOM 749 N N . ASN A 1 88 ? -2.463 -3.518 21.490 1.00 88.38 88 ASN A N 1
ATOM 750 C CA . ASN A 1 88 ? -1.724 -4.723 21.105 1.00 88.38 88 ASN A CA 1
ATOM 751 C C . ASN A 1 88 ? -1.169 -4.625 19.670 1.00 88.38 88 ASN A C 1
ATOM 753 O O . ASN A 1 88 ? -1.544 -5.382 18.767 1.00 88.38 88 ASN A O 1
ATOM 757 N N . LEU A 1 89 ? -0.295 -3.636 19.475 1.00 86.94 89 LEU A N 1
ATOM 758 C CA . LEU A 1 89 ? 0.399 -3.355 18.223 1.00 86.94 89 LEU A CA 1
ATOM 759 C C . LEU A 1 89 ? 1.226 -4.567 17.761 1.00 86.94 89 LEU A C 1
ATOM 761 O O . LEU A 1 89 ? 2.190 -4.957 18.415 1.00 86.94 89 LEU A O 1
ATOM 765 N N . LEU A 1 90 ? 0.864 -5.136 16.611 1.00 84.38 90 LEU A N 1
ATOM 766 C CA . LEU A 1 90 ? 1.599 -6.227 15.967 1.00 84.38 90 LEU A CA 1
ATOM 767 C C . LEU A 1 90 ? 2.687 -5.708 15.040 1.00 84.38 90 LEU A C 1
ATOM 769 O O . LEU A 1 90 ? 3.802 -6.221 15.028 1.00 84.38 90 LEU A O 1
ATOM 773 N N . SER A 1 91 ? 2.327 -4.730 14.215 1.00 83.50 91 SER A N 1
ATOM 774 C CA . SER A 1 91 ? 3.195 -4.211 13.172 1.00 83.50 91 SER A CA 1
ATOM 775 C C . SER A 1 91 ? 2.934 -2.732 12.958 1.00 83.50 91 SER A C 1
ATOM 777 O O . SER A 1 91 ? 1.811 -2.251 13.114 1.00 83.50 91 SER A O 1
ATOM 779 N N . TYR A 1 92 ? 3.996 -2.024 12.610 1.00 84.38 92 TYR A N 1
ATOM 780 C CA . TYR A 1 92 ? 3.991 -0.603 12.328 1.00 84.38 92 TYR A CA 1
ATOM 781 C C . TYR A 1 92 ? 4.994 -0.348 11.215 1.00 84.38 92 TYR A C 1
ATOM 783 O O . TYR A 1 92 ? 6.167 -0.712 11.350 1.00 84.38 92 TYR A O 1
ATOM 791 N N . ASP A 1 93 ? 4.541 0.320 10.165 1.00 80.06 93 ASP A N 1
ATOM 792 C CA . ASP A 1 93 ? 5.397 0.776 9.082 1.00 80.06 93 ASP A CA 1
ATOM 793 C C . ASP A 1 93 ? 5.007 2.181 8.630 1.00 80.06 93 ASP A C 1
ATOM 795 O O . ASP A 1 93 ? 3.866 2.618 8.790 1.00 80.06 93 ASP A O 1
ATOM 799 N N . ARG A 1 94 ? 5.972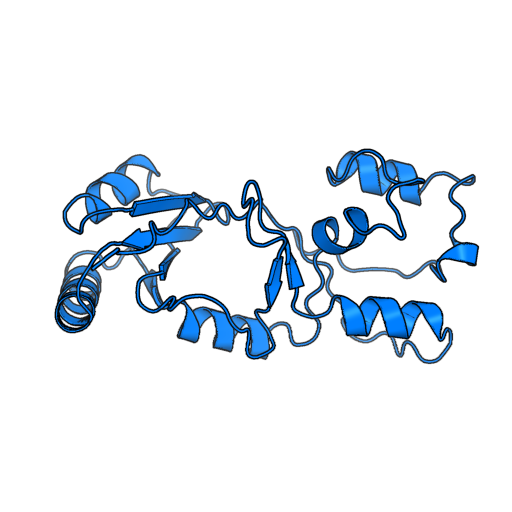 2.903 8.073 1.00 77.38 94 ARG A N 1
ATOM 800 C CA . ARG A 1 94 ? 5.729 4.200 7.456 1.00 77.38 94 ARG A CA 1
ATOM 801 C C . ARG A 1 94 ? 5.415 3.982 5.981 1.00 77.38 94 ARG A C 1
ATOM 803 O O . ARG A 1 94 ? 6.238 3.434 5.258 1.00 77.38 94 ARG A O 1
ATOM 810 N N . PHE A 1 95 ? 4.250 4.451 5.551 1.00 76.06 95 PHE A N 1
ATOM 811 C CA . PHE A 1 95 ? 3.851 4.420 4.147 1.00 76.06 95 PHE A CA 1
ATOM 812 C C . PHE A 1 95 ? 4.357 5.658 3.399 1.00 76.06 95 PHE A C 1
ATOM 814 O O . PHE A 1 95 ? 4.994 5.526 2.358 1.00 76.06 95 PHE A O 1
ATOM 821 N N . ASP A 1 96 ? 4.135 6.847 3.966 1.00 72.88 96 ASP A N 1
ATOM 822 C CA . ASP A 1 96 ? 4.618 8.126 3.435 1.00 72.88 96 ASP A CA 1
ATOM 823 C C . ASP A 1 96 ? 5.040 9.083 4.575 1.00 72.88 96 ASP A C 1
ATOM 825 O O . ASP A 1 96 ? 5.223 8.667 5.720 1.00 72.88 96 ASP A O 1
ATOM 829 N N . LEU A 1 97 ? 5.259 10.370 4.287 1.00 78.12 97 LEU A N 1
ATOM 830 C CA . LEU A 1 97 ? 5.686 11.361 5.291 1.00 78.12 97 LEU A CA 1
ATOM 831 C C . LEU A 1 97 ? 4.667 11.597 6.423 1.00 78.12 97 LEU A C 1
ATOM 833 O O . LEU A 1 97 ? 5.049 12.044 7.504 1.00 78.12 97 LEU A O 1
ATOM 837 N N . THR A 1 98 ? 3.396 11.312 6.171 1.00 83.81 98 THR A N 1
ATOM 838 C CA . THR A 1 98 ? 2.232 11.617 7.016 1.00 83.81 98 THR A CA 1
ATOM 839 C C . THR A 1 98 ? 1.360 10.404 7.319 1.00 83.81 98 THR A C 1
ATOM 841 O O . THR A 1 98 ? 0.463 10.496 8.150 1.00 83.81 98 THR A O 1
ATOM 844 N N . THR A 1 99 ? 1.600 9.270 6.667 1.00 84.12 99 THR A N 1
ATOM 845 C CA . THR A 1 99 ? 0.754 8.082 6.726 1.00 84.12 99 THR A CA 1
ATOM 846 C C . THR A 1 99 ? 1.562 6.880 7.179 1.00 84.12 99 THR A C 1
ATOM 848 O O . THR A 1 99 ? 2.640 6.576 6.660 1.00 84.12 99 THR A O 1
ATOM 851 N N . HIS A 1 100 ? 1.002 6.160 8.141 1.00 85.50 100 HIS A N 1
ATOM 852 C CA . HIS A 1 100 ? 1.561 4.937 8.693 1.00 85.50 100 HIS A CA 1
ATOM 853 C C . HIS A 1 100 ? 0.583 3.786 8.515 1.00 85.50 100 HIS A C 1
ATOM 855 O O . HIS A 1 100 ? -0.627 3.976 8.584 1.00 85.50 100 HIS A O 1
ATOM 861 N N . ILE A 1 101 ? 1.110 2.585 8.318 1.00 85.94 101 ILE A N 1
ATOM 862 C CA . ILE A 1 101 ? 0.330 1.353 8.313 1.00 85.94 101 ILE A CA 1
ATOM 863 C C . ILE A 1 101 ? 0.517 0.696 9.668 1.00 85.94 101 ILE A C 1
ATOM 865 O O . ILE A 1 101 ? 1.640 0.477 10.125 1.00 85.94 101 ILE A O 1
ATOM 869 N N . VAL A 1 102 ? -0.599 0.386 10.313 1.00 87.81 102 VAL A N 1
ATOM 870 C CA . VAL A 1 102 ? -0.634 -0.191 11.648 1.00 87.81 102 VAL A CA 1
ATOM 871 C C . VAL A 1 102 ? -1.461 -1.464 11.626 1.00 87.81 102 VAL A C 1
ATOM 873 O O . VAL A 1 102 ? -2.600 -1.463 11.168 1.00 87.81 102 VAL A O 1
ATOM 876 N N . ALA A 1 103 ? -0.899 -2.549 12.151 1.00 87.06 103 ALA A N 1
ATOM 877 C CA . ALA A 1 103 ? -1.622 -3.790 12.392 1.00 87.06 103 ALA A CA 1
ATOM 878 C C . ALA A 1 103 ? -1.730 -4.037 13.896 1.00 87.06 103 ALA A C 1
ATOM 880 O O . ALA A 1 103 ? -0.728 -3.980 14.612 1.00 87.06 103 ALA A O 1
ATOM 881 N N . VAL A 1 104 ? -2.929 -4.354 14.373 1.00 87.94 104 VAL A N 1
ATOM 882 C CA . VAL A 1 104 ? -3.207 -4.643 15.789 1.00 87.94 104 VAL A CA 1
ATOM 883 C C . VAL A 1 104 ? -3.775 -6.046 15.948 1.00 87.94 104 VAL A C 1
ATOM 885 O O . VAL A 1 104 ? -4.454 -6.555 15.065 1.00 87.94 104 VAL A O 1
ATOM 888 N N . SER A 1 105 ? -3.523 -6.697 17.079 1.00 86.56 105 SER A N 1
ATOM 889 C CA . SER A 1 105 ? -4.110 -8.006 17.383 1.00 86.56 105 SER A CA 1
ATOM 890 C C . SER A 1 105 ? -5.291 -7.840 18.326 1.00 86.56 105 SER A C 1
ATOM 892 O O . SER A 1 105 ? -5.163 -8.057 19.536 1.00 86.56 105 SER A O 1
ATOM 894 N N . LEU A 1 106 ? -6.448 -7.499 17.763 1.00 83.94 106 LEU A N 1
ATOM 895 C CA . LEU A 1 106 ? -7.705 -7.331 18.489 1.00 83.94 106 LEU A CA 1
ATOM 896 C C . LEU A 1 106 ? -8.804 -8.242 17.932 1.00 83.94 106 LEU A C 1
ATOM 898 O O . LEU A 1 106 ? -8.784 -8.637 16.767 1.00 83.94 106 LEU A O 1
ATOM 902 N N . LYS A 1 107 ? -9.788 -8.571 18.776 1.00 84.50 107 LYS A N 1
ATOM 903 C CA . LYS A 1 107 ? -11.040 -9.199 18.322 1.00 84.50 107 LYS A CA 1
ATOM 904 C C . LYS A 1 107 ? -11.865 -8.176 17.534 1.00 84.50 107 LYS A C 1
ATOM 906 O O . LYS A 1 107 ? -11.797 -6.990 17.848 1.00 84.50 107 LYS A O 1
ATOM 911 N N . LYS A 1 108 ? -12.689 -8.637 16.584 1.00 81.12 108 LYS A N 1
ATOM 912 C CA . LYS A 1 108 ? -13.526 -7.765 15.734 1.00 81.12 108 LYS A CA 1
ATOM 913 C C . LYS A 1 108 ? -14.375 -6.778 16.551 1.00 81.12 108 LYS A C 1
ATOM 915 O O . LYS A 1 108 ? -14.292 -5.583 16.308 1.00 81.12 108 LYS A O 1
ATOM 920 N N . ASP A 1 109 ? -15.042 -7.232 17.611 1.00 82.31 109 ASP A N 1
ATOM 921 C CA . ASP A 1 109 ? -15.855 -6.357 18.478 1.00 82.31 109 ASP A CA 1
ATOM 922 C C . ASP A 1 109 ? -15.037 -5.243 19.165 1.00 82.31 109 ASP A C 1
ATOM 924 O O . ASP A 1 109 ? -15.524 -4.146 19.441 1.00 82.31 109 ASP A O 1
ATOM 928 N N . THR A 1 110 ? -13.759 -5.508 19.451 1.00 87.81 110 THR A N 1
ATOM 929 C CA . THR A 1 110 ? -12.856 -4.543 20.095 1.00 87.81 110 THR A CA 1
ATOM 930 C C . THR A 1 110 ? -12.323 -3.506 19.104 1.00 87.81 110 THR A C 1
ATOM 932 O O . THR A 1 110 ? -12.014 -2.387 19.514 1.00 87.81 110 THR A O 1
ATOM 935 N N . ILE A 1 111 ? -12.251 -3.842 17.813 1.00 88.31 111 ILE A N 1
ATOM 936 C CA . ILE A 1 111 ? -11.802 -2.927 16.755 1.00 88.31 111 ILE A CA 1
ATOM 937 C C . ILE A 1 111 ? -12.749 -1.730 16.639 1.00 88.31 111 ILE A C 1
ATOM 939 O O . ILE A 1 111 ? -12.285 -0.594 16.637 1.00 88.31 111 ILE A O 1
ATOM 943 N N . GLU A 1 112 ? -14.063 -1.951 16.649 1.00 88.62 112 GLU A N 1
ATOM 944 C CA . GLU A 1 112 ? -15.041 -0.852 16.585 1.00 88.62 112 GLU A CA 1
ATOM 945 C C . GLU A 1 112 ? -14.934 0.094 17.787 1.00 88.62 112 GLU A C 1
ATOM 947 O O . GLU A 1 112 ? -15.008 1.322 17.664 1.00 88.62 112 GLU A O 1
ATOM 952 N N . THR A 1 113 ? -14.671 -0.473 18.966 1.00 89.81 113 THR A N 1
ATOM 953 C CA . THR A 1 113 ? -14.438 0.313 20.183 1.00 89.81 113 THR A CA 1
ATOM 954 C C . THR A 1 113 ? -13.154 1.141 20.076 1.00 89.81 113 THR A C 1
ATOM 956 O O . THR A 1 113 ? -13.143 2.309 20.474 1.00 89.81 113 THR A O 1
ATOM 959 N N . MET A 1 114 ? -12.078 0.559 19.532 1.00 90.31 114 MET A N 1
ATOM 960 C CA . MET A 1 114 ? -10.824 1.265 19.256 1.00 90.31 114 MET A CA 1
ATOM 961 C C . MET A 1 114 ? -11.068 2.430 18.295 1.00 90.31 114 MET A C 1
ATOM 963 O O . MET A 1 114 ? -10.722 3.563 18.620 1.00 90.31 114 MET A O 1
ATOM 967 N N . LEU A 1 115 ? -11.694 2.172 17.143 1.00 89.94 115 LEU A N 1
ATOM 968 C CA . LEU A 1 115 ? -11.970 3.189 16.126 1.00 89.94 115 LEU A CA 1
ATOM 969 C C . LEU A 1 115 ? -12.786 4.345 16.702 1.00 89.94 115 LEU A C 1
ATOM 971 O O . LEU A 1 115 ? -12.431 5.504 16.502 1.00 89.94 115 LEU A O 1
ATOM 975 N N . THR A 1 116 ? -13.830 4.038 17.475 1.00 89.50 116 THR A N 1
ATOM 976 C CA . THR A 1 116 ? -14.664 5.053 18.131 1.00 89.50 116 THR A CA 1
ATOM 977 C C . THR A 1 116 ? -13.838 5.923 19.076 1.00 89.50 116 THR A C 1
ATOM 979 O O . THR A 1 116 ? -13.849 7.144 18.945 1.00 89.50 116 THR A O 1
ATOM 982 N N . LYS A 1 117 ? -13.062 5.314 19.983 1.00 89.00 117 LYS A N 1
ATOM 983 C CA . LYS A 1 117 ? -12.230 6.051 20.950 1.00 89.00 117 LYS A CA 1
ATOM 984 C C . LYS A 1 117 ? -11.164 6.909 20.283 1.00 89.00 117 LYS A C 1
ATOM 986 O O . LYS A 1 117 ? -10.889 8.015 20.734 1.00 89.00 117 LYS A O 1
ATOM 991 N N . MET A 1 118 ? -10.549 6.404 19.225 1.00 86.12 118 MET A N 1
ATOM 992 C CA . MET A 1 118 ? -9.497 7.133 18.528 1.00 86.12 118 MET A CA 1
ATOM 993 C C . MET A 1 118 ? -10.072 8.332 17.766 1.00 86.12 118 MET A C 1
ATOM 995 O O . MET A 1 118 ? -9.531 9.429 17.864 1.00 86.12 118 MET A O 1
ATOM 999 N N . ARG A 1 119 ? -11.228 8.155 17.110 1.00 85.44 119 ARG A N 1
ATOM 1000 C CA . ARG A 1 119 ? -11.962 9.242 16.442 1.00 85.44 119 ARG A CA 1
ATOM 1001 C C . ARG A 1 119 ? -12.413 10.336 17.416 1.00 85.44 119 ARG A C 1
ATOM 1003 O O . ARG A 1 119 ? -12.473 11.499 17.027 1.00 85.44 119 ARG A O 1
ATOM 1010 N N . THR A 1 120 ? -12.735 9.994 18.667 1.00 83.19 120 THR A N 1
ATOM 1011 C CA . THR A 1 120 ? -13.147 10.985 19.677 1.00 83.19 120 THR A CA 1
ATOM 1012 C C . THR A 1 120 ? -11.972 11.679 20.355 1.00 83.19 120 THR A C 1
ATOM 1014 O O . THR A 1 120 ? -12.059 12.875 20.632 1.00 83.19 120 THR A O 1
ATOM 1017 N N . ASN A 1 121 ? -10.900 10.942 20.650 1.00 77.31 121 ASN A N 1
ATOM 1018 C CA . ASN A 1 121 ? -9.819 11.432 21.503 1.00 77.31 121 ASN A CA 1
ATOM 1019 C C . ASN A 1 121 ? -8.737 12.185 20.732 1.00 77.31 121 ASN A C 1
ATOM 1021 O O . ASN A 1 121 ? -8.129 13.088 21.300 1.00 77.31 121 ASN A O 1
ATOM 1025 N N . ASP A 1 122 ? -8.496 11.840 19.465 1.00 76.19 122 ASP A N 1
ATOM 1026 C CA . ASP A 1 122 ? -7.369 12.390 18.717 1.00 76.19 122 ASP A CA 1
ATOM 1027 C C . ASP A 1 122 ? -7.799 12.855 17.323 1.00 76.19 122 ASP A C 1
ATOM 1029 O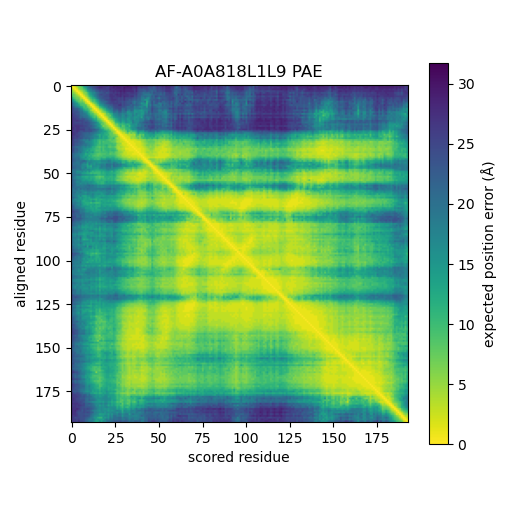 O . ASP A 1 122 ? -7.653 12.162 16.319 1.00 76.19 122 ASP A O 1
ATOM 1033 N N . LYS A 1 123 ? -8.352 14.074 17.261 1.00 74.94 123 LYS A N 1
ATOM 1034 C CA . LYS A 1 123 ? -8.836 14.683 16.007 1.00 74.94 123 LYS A CA 1
ATOM 1035 C C . LYS A 1 123 ? -7.726 14.932 14.981 1.00 74.94 123 LYS A C 1
ATOM 1037 O O . LYS A 1 123 ? -8.027 15.223 13.828 1.00 74.94 123 LYS A O 1
ATOM 1042 N N . ASN A 1 124 ? -6.464 14.843 15.398 1.00 84.00 124 ASN A N 1
ATOM 1043 C CA . ASN A 1 124 ? -5.313 15.005 14.518 1.00 84.00 124 ASN A CA 1
ATOM 1044 C C . ASN A 1 124 ? -4.943 13.703 13.797 1.00 84.00 124 ASN A C 1
ATOM 1046 O O . ASN A 1 124 ? -4.082 13.729 12.922 1.00 84.00 124 ASN A O 1
ATOM 1050 N N . LEU A 1 125 ? -5.560 12.576 14.157 1.00 87.88 125 LEU A N 1
ATOM 1051 C CA . LEU A 1 125 ? -5.328 11.287 13.523 1.00 87.88 125 LEU A CA 1
ATOM 1052 C C . LEU A 1 125 ? -6.546 10.885 12.695 1.00 87.88 125 LEU A C 1
ATOM 1054 O O . LEU A 1 125 ? -7.659 10.754 13.201 1.00 87.88 125 LEU A O 1
ATOM 1058 N N . ILE A 1 126 ? -6.316 10.624 11.415 1.00 90.12 126 ILE A N 1
ATOM 1059 C CA . ILE A 1 126 ? -7.307 10.028 10.524 1.00 90.12 126 ILE A CA 1
ATOM 1060 C C . ILE A 1 126 ? -6.979 8.544 10.420 1.00 90.12 126 ILE A C 1
ATOM 1062 O O . ILE A 1 126 ? -5.894 8.174 9.978 1.00 90.12 126 ILE A O 1
ATOM 1066 N N . ILE A 1 127 ? -7.912 7.694 10.848 1.00 91.44 127 ILE A N 1
ATOM 1067 C CA . ILE A 1 127 ? -7.741 6.239 10.846 1.00 91.44 127 ILE A CA 1
ATOM 1068 C C . ILE A 1 127 ? -8.691 5.641 9.827 1.00 91.44 127 ILE A C 1
ATOM 1070 O O . ILE A 1 127 ? -9.911 5.703 9.992 1.00 91.44 127 ILE A O 1
ATOM 1074 N N . THR A 1 128 ? -8.101 5.028 8.811 1.00 90.88 128 THR A N 1
ATOM 1075 C CA . THR A 1 128 ? -8.800 4.447 7.669 1.00 90.88 128 THR A CA 1
ATOM 1076 C C . THR A 1 128 ? -8.600 2.931 7.696 1.00 90.88 128 THR A C 1
ATOM 1078 O O . THR A 1 128 ? -7.456 2.472 7.597 1.00 90.88 128 THR A O 1
ATOM 1081 N N . PRO A 1 129 ? -9.661 2.125 7.870 1.00 90.88 129 PRO A N 1
ATOM 1082 C CA . PRO A 1 129 ? -9.588 0.675 7.721 1.00 90.88 129 PRO A CA 1
ATOM 1083 C C . PRO A 1 129 ? -9.043 0.269 6.348 1.00 90.88 129 PRO A C 1
ATOM 1085 O O . PRO A 1 129 ? -9.248 0.971 5.356 1.00 90.88 129 PRO A O 1
ATOM 1088 N N . TYR A 1 130 ? -8.376 -0.883 6.280 1.00 86.62 130 TYR A N 1
ATOM 1089 C CA . TYR A 1 130 ? -7.769 -1.375 5.040 1.00 86.62 130 TYR A CA 1
ATOM 1090 C C . TYR A 1 130 ? -8.749 -1.428 3.853 1.00 86.62 130 TYR A C 1
ATOM 1092 O O . TYR A 1 130 ? -8.394 -0.988 2.763 1.00 86.62 130 TYR A O 1
ATOM 1100 N N . ASP A 1 131 ? -9.980 -1.903 4.054 1.00 85.94 131 ASP A N 1
ATOM 1101 C CA . ASP A 1 131 ? -10.967 -2.047 2.970 1.00 85.94 131 ASP A CA 1
ATOM 1102 C C . ASP A 1 131 ? -11.467 -0.695 2.436 1.00 85.94 131 ASP A C 1
ATOM 110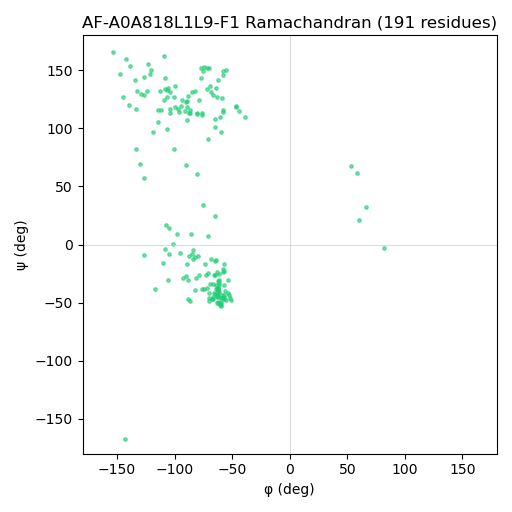4 O O . ASP A 1 131 ? -11.705 -0.530 1.235 1.00 85.94 131 ASP A O 1
ATOM 1108 N N . GLU A 1 132 ? -11.571 0.304 3.316 1.00 90.12 132 GLU A N 1
ATOM 1109 C CA . GLU A 1 132 ? -11.902 1.678 2.934 1.00 90.12 132 GLU A CA 1
ATOM 1110 C C . GLU A 1 132 ? -10.755 2.290 2.123 1.00 90.12 132 GLU A C 1
ATOM 1112 O O . GLU A 1 132 ? -10.976 2.812 1.030 1.00 90.12 132 GLU A O 1
ATOM 1117 N N . TYR A 1 133 ? -9.514 2.128 2.593 1.00 86.62 133 TYR A N 1
ATOM 1118 C CA . TYR A 1 133 ? -8.327 2.551 1.852 1.00 86.62 133 TYR A CA 1
ATOM 1119 C C . TYR A 1 133 ? -8.251 1.883 0.473 1.00 86.62 133 TYR A C 1
ATOM 1121 O O . TYR A 1 133 ? -8.043 2.561 -0.533 1.00 86.62 133 TYR A O 1
ATOM 1129 N N . LYS A 1 134 ? -8.478 0.566 0.406 1.00 84.06 134 LYS A N 1
ATOM 1130 C CA . LYS A 1 134 ? -8.491 -0.205 -0.845 1.00 84.06 134 LYS A CA 1
ATOM 1131 C C . LYS A 1 134 ? -9.516 0.360 -1.831 1.00 84.06 134 LYS A C 1
ATOM 1133 O O . LYS A 1 134 ? -9.209 0.546 -3.007 1.00 84.06 134 LYS A O 1
ATOM 1138 N N . SER A 1 135 ? -10.705 0.706 -1.342 1.00 87.69 135 SER A N 1
ATOM 1139 C CA . SER A 1 135 ? -11.770 1.313 -2.149 1.00 87.69 135 SER A CA 1
ATOM 1140 C C . SER A 1 135 ? -11.385 2.700 -2.678 1.00 87.69 135 SER A C 1
ATOM 1142 O O . SER A 1 135 ? -11.606 2.991 -3.855 1.00 87.69 135 SER A O 1
ATOM 1144 N N . ILE A 1 136 ? -10.759 3.539 -1.844 1.00 85.06 136 ILE A N 1
ATOM 1145 C CA . ILE A 1 136 ? -10.268 4.869 -2.239 1.00 85.06 136 ILE A CA 1
ATOM 1146 C C . ILE A 1 136 ? -9.191 4.745 -3.318 1.00 85.06 136 ILE A C 1
ATOM 1148 O O . ILE A 1 136 ? -9.296 5.381 -4.365 1.00 85.06 136 ILE A O 1
ATOM 1152 N N . VAL A 1 137 ? -8.185 3.895 -3.098 1.00 81.75 137 VAL A N 1
ATOM 1153 C CA . VAL A 1 137 ? -7.098 3.661 -4.059 1.00 81.75 137 VAL A CA 1
ATOM 1154 C C . VAL A 1 137 ? -7.643 3.163 -5.390 1.00 81.75 137 VAL A C 1
ATOM 1156 O O . VAL A 1 137 ? -7.243 3.665 -6.434 1.00 81.75 137 VAL A O 1
ATOM 1159 N N . LYS A 1 138 ? -8.598 2.229 -5.367 1.00 83.44 138 LYS A N 1
ATOM 1160 C CA . LYS A 1 138 ? -9.231 1.712 -6.583 1.00 83.44 138 LYS A CA 1
ATOM 1161 C C . LYS A 1 138 ? -9.995 2.777 -7.364 1.00 83.44 138 LYS A C 1
ATOM 1163 O O . LYS A 1 138 ? -9.967 2.762 -8.591 1.00 83.44 138 LYS A O 1
ATOM 1168 N N . SER A 1 139 ? -10.656 3.693 -6.660 1.00 82.44 139 SER A N 1
ATOM 1169 C CA . SER A 1 139 ? -11.388 4.809 -7.264 1.00 82.44 139 SER A CA 1
ATOM 1170 C C . SER A 1 139 ? -10.450 5.853 -7.878 1.00 82.44 139 SER A C 1
ATOM 1172 O O . SER A 1 139 ? -10.657 6.284 -9.010 1.00 82.44 139 SER A O 1
ATOM 1174 N N . LEU A 1 140 ? -9.395 6.235 -7.151 1.00 79.44 140 LEU A N 1
ATOM 1175 C CA . LEU A 1 140 ? -8.452 7.266 -7.590 1.00 79.44 140 LEU A CA 1
ATOM 1176 C C . LEU A 1 140 ? -7.486 6.758 -8.663 1.00 79.44 140 LEU A C 1
ATOM 1178 O O . LEU A 1 140 ? -7.149 7.491 -9.590 1.00 79.44 140 LEU A O 1
ATOM 1182 N N . PHE A 1 141 ? -7.039 5.508 -8.541 1.00 79.44 141 PHE A N 1
ATOM 1183 C CA . PHE A 1 141 ? -5.963 4.929 -9.342 1.00 79.44 141 PHE A CA 1
ATOM 1184 C C . PHE A 1 141 ? -6.380 3.576 -9.937 1.00 79.44 141 PHE A C 1
ATOM 1186 O O . PHE A 1 141 ? -5.826 2.532 -9.583 1.00 79.44 141 PHE A O 1
ATOM 1193 N N . PRO A 1 142 ? -7.323 3.560 -10.895 1.00 77.25 142 PRO A N 1
ATOM 1194 C CA . PRO A 1 142 ? -7.805 2.319 -11.506 1.00 77.25 142 PRO A CA 1
ATOM 1195 C C . PRO A 1 142 ? -6.727 1.571 -12.310 1.00 77.25 142 PRO A C 1
ATOM 1197 O O . PRO A 1 142 ? -6.914 0.407 -12.653 1.00 77.25 142 PRO A O 1
ATOM 1200 N N . LYS A 1 143 ? -5.601 2.229 -12.620 1.00 77.12 143 LYS A N 1
ATOM 1201 C CA . LYS A 1 143 ? -4.433 1.665 -13.314 1.00 77.12 143 LYS A CA 1
ATOM 1202 C C . LYS A 1 143 ? -3.153 1.913 -12.519 1.00 77.12 143 LYS A C 1
ATOM 1204 O O . LYS A 1 143 ? -2.221 2.561 -12.991 1.00 77.12 143 LYS A O 1
ATOM 1209 N N . LEU A 1 144 ? -3.146 1.445 -11.276 1.00 77.19 144 LEU A N 1
ATOM 1210 C CA . LEU A 1 144 ? -2.004 1.576 -10.381 1.00 77.19 144 LEU A CA 1
ATOM 1211 C C . LEU A 1 144 ? -0.931 0.539 -10.712 1.00 77.19 144 LEU A C 1
ATOM 1213 O O . LEU A 1 144 ? -1.210 -0.658 -10.686 1.00 77.19 144 LEU A O 1
ATOM 1217 N N . ILE A 1 145 ? 0.295 0.986 -10.975 1.00 78.62 145 ILE A N 1
ATOM 1218 C CA . ILE A 1 145 ? 1.426 0.099 -11.254 1.00 78.62 145 ILE A CA 1
ATOM 1219 C C . ILE A 1 145 ? 2.607 0.475 -10.364 1.00 78.62 145 ILE A C 1
ATOM 1221 O O . ILE A 1 145 ? 3.035 1.632 -10.314 1.00 78.62 145 ILE A O 1
ATOM 1225 N N . ASP A 1 146 ? 3.162 -0.529 -9.692 1.00 78.88 146 ASP A N 1
ATOM 1226 C CA . ASP A 1 146 ? 4.377 -0.400 -8.900 1.00 78.88 146 ASP A CA 1
ATOM 1227 C C . ASP A 1 146 ? 5.607 -0.853 -9.701 1.00 78.88 146 ASP A C 1
ATOM 1229 O O . ASP A 1 146 ? 5.776 -2.025 -10.058 1.00 78.88 146 ASP A O 1
ATOM 1233 N N . THR A 1 147 ? 6.509 0.100 -9.937 1.00 78.50 147 THR A N 1
ATOM 1234 C CA . THR A 1 147 ? 7.774 -0.117 -10.649 1.00 78.50 147 THR A CA 1
ATOM 1235 C C . THR A 1 147 ? 8.635 -1.197 -9.998 1.00 78.50 147 THR A C 1
ATOM 1237 O O . THR A 1 147 ? 9.287 -1.967 -10.704 1.00 78.50 147 THR A O 1
ATOM 1240 N N . LYS A 1 148 ? 8.614 -1.315 -8.665 1.00 82.88 148 LYS A N 1
ATOM 1241 C CA . LYS A 1 148 ? 9.395 -2.315 -7.932 1.00 82.88 148 LYS A CA 1
ATOM 1242 C C . LYS A 1 148 ? 8.840 -3.717 -8.128 1.00 82.88 148 LYS A C 1
ATOM 1244 O O . LYS A 1 148 ? 9.623 -4.661 -8.269 1.00 82.88 148 LYS A O 1
ATOM 1249 N N . THR A 1 149 ? 7.515 -3.850 -8.183 1.00 82.00 149 THR A N 1
ATOM 1250 C CA . THR A 1 149 ? 6.855 -5.114 -8.517 1.00 82.00 149 THR A CA 1
ATOM 1251 C C . THR A 1 149 ? 7.284 -5.581 -9.904 1.00 82.00 149 THR A C 1
ATOM 1253 O O . THR A 1 149 ? 7.764 -6.705 -10.022 1.00 82.00 149 THR A O 1
ATOM 1256 N N . ILE A 1 150 ? 7.224 -4.711 -10.920 1.00 81.50 150 ILE A N 1
ATOM 1257 C CA . ILE A 1 150 ? 7.660 -5.041 -12.288 1.00 81.50 150 ILE A CA 1
ATOM 1258 C C . ILE A 1 150 ? 9.152 -5.392 -12.325 1.00 81.50 150 ILE A C 1
ATOM 1260 O O . ILE A 1 150 ? 9.530 -6.446 -12.838 1.00 81.50 150 ILE A O 1
ATOM 1264 N N . ALA A 1 151 ? 10.002 -4.549 -11.736 1.00 82.56 151 ALA A N 1
ATOM 1265 C CA . ALA A 1 151 ? 11.454 -4.720 -11.736 1.00 82.56 151 ALA A CA 1
ATOM 1266 C C . ALA A 1 151 ? 11.922 -6.013 -11.043 1.00 82.56 151 ALA A C 1
ATOM 1268 O O . ALA A 1 151 ? 12.985 -6.533 -11.370 1.00 82.56 151 ALA A O 1
ATOM 1269 N N . SER A 1 152 ? 11.133 -6.548 -10.106 1.00 82.69 152 SER A N 1
ATOM 1270 C CA . SER A 1 152 ? 11.452 -7.781 -9.371 1.00 82.69 152 SER A CA 1
ATOM 1271 C C . SER A 1 152 ? 11.054 -9.064 -10.117 1.00 82.69 152 SER A C 1
ATOM 1273 O O . SER A 1 152 ? 11.303 -10.177 -9.639 1.00 82.69 152 SER A O 1
ATOM 1275 N N . THR A 1 153 ? 10.398 -8.945 -11.271 1.00 81.69 153 THR A N 1
ATOM 1276 C CA . THR A 1 153 ? 9.905 -10.100 -12.030 1.00 81.69 153 THR A CA 1
ATOM 1277 C C . THR A 1 153 ? 11.030 -10.832 -12.743 1.00 81.69 153 THR A C 1
ATOM 1279 O O . THR A 1 153 ? 12.033 -10.240 -13.136 1.00 81.69 153 THR A O 1
ATOM 1282 N N . SER A 1 154 ? 10.839 -12.131 -12.977 1.00 81.25 154 SER A N 1
ATOM 1283 C CA . SER A 1 154 ? 11.790 -12.964 -13.727 1.00 81.25 154 SER A CA 1
ATOM 1284 C C . SER A 1 154 ? 12.077 -12.457 -15.136 1.00 81.25 154 SER A C 1
ATOM 1286 O O . SER A 1 154 ? 13.151 -12.725 -15.663 1.00 81.25 154 SER A O 1
ATOM 1288 N N . ILE A 1 155 ? 11.164 -11.670 -15.707 1.00 78.00 155 ILE A N 1
ATOM 1289 C CA . ILE A 1 155 ? 11.320 -11.024 -17.012 1.00 78.00 155 ILE A CA 1
ATOM 1290 C C . ILE A 1 155 ? 12.507 -10.048 -17.000 1.00 78.00 155 ILE A C 1
ATOM 1292 O O . ILE A 1 155 ? 13.270 -9.997 -17.963 1.00 78.00 155 ILE A O 1
ATOM 1296 N N . PHE A 1 156 ? 12.702 -9.319 -15.896 1.00 79.81 156 PHE A N 1
ATOM 1297 C CA . PHE A 1 156 ? 13.732 -8.286 -15.777 1.00 79.81 156 PHE A CA 1
ATOM 1298 C C . PHE A 1 156 ? 14.943 -8.692 -14.933 1.00 79.81 156 PHE A C 1
ATOM 1300 O O . PHE A 1 156 ? 15.933 -7.972 -14.961 1.00 79.81 156 PHE A O 1
ATOM 1307 N N . GLN A 1 157 ? 14.933 -9.838 -14.245 1.00 78.06 157 GLN A N 1
ATOM 1308 C CA . GLN A 1 157 ? 16.011 -10.264 -13.328 1.00 78.06 157 GLN A CA 1
ATOM 1309 C C . GLN A 1 157 ? 17.425 -10.262 -13.942 1.00 78.06 157 GLN A C 1
ATOM 1311 O O . GLN A 1 157 ? 18.397 -10.004 -13.239 1.00 78.06 157 GLN A O 1
ATOM 1316 N N . ASN A 1 158 ? 17.547 -10.512 -15.250 1.00 81.75 158 ASN A N 1
ATOM 1317 C CA . ASN A 1 158 ? 18.839 -10.526 -15.951 1.00 81.75 158 ASN A CA 1
ATOM 1318 C C . ASN A 1 158 ? 19.326 -9.134 -16.389 1.00 81.75 158 ASN A C 1
ATOM 1320 O O . ASN A 1 158 ? 20.469 -8.992 -16.812 1.00 81.75 158 ASN A O 1
ATOM 1324 N N . VAL A 1 159 ? 18.457 -8.123 -16.339 1.00 82.06 159 VAL A N 1
ATOM 1325 C CA . VAL A 1 159 ? 18.731 -6.764 -16.835 1.00 82.06 159 VAL A CA 1
ATOM 1326 C C . VAL A 1 159 ? 18.686 -5.744 -15.695 1.00 82.06 159 VAL A C 1
ATOM 1328 O O . VAL A 1 159 ? 19.508 -4.836 -15.640 1.00 82.06 159 VAL A O 1
ATOM 1331 N N . ILE A 1 160 ? 17.760 -5.915 -14.753 1.00 84.50 160 ILE A N 1
ATOM 1332 C CA . ILE A 1 160 ? 17.598 -5.101 -13.553 1.00 84.50 160 ILE A CA 1
ATOM 1333 C C . ILE A 1 160 ? 18.090 -5.912 -12.354 1.00 84.50 160 ILE A C 1
ATOM 1335 O O . ILE A 1 160 ? 17.381 -6.751 -11.805 1.00 84.50 160 ILE A O 1
ATOM 1339 N N . THR A 1 161 ? 19.319 -5.636 -11.925 1.00 85.81 161 THR A N 1
ATOM 1340 C CA . THR A 1 161 ? 19.941 -6.294 -10.763 1.00 85.81 161 THR A CA 1
ATOM 1341 C C . THR A 1 161 ? 19.660 -5.571 -9.446 1.00 85.81 161 THR A C 1
ATOM 1343 O O . THR A 1 161 ? 19.825 -6.140 -8.369 1.00 85.81 161 THR A O 1
ATOM 1346 N N . ASN A 1 162 ? 19.220 -4.311 -9.517 1.00 85.62 162 ASN A N 1
ATOM 1347 C CA . ASN A 1 162 ? 18.889 -3.488 -8.364 1.00 85.62 162 ASN A CA 1
ATOM 1348 C C . ASN A 1 162 ? 17.550 -2.781 -8.593 1.00 85.62 162 ASN A C 1
ATOM 1350 O O . ASN A 1 162 ? 17.424 -1.936 -9.475 1.00 85.62 162 ASN A O 1
ATOM 1354 N N . THR A 1 163 ? 16.563 -3.107 -7.762 1.00 84.44 163 THR A N 1
ATOM 1355 C CA . THR A 1 163 ? 15.196 -2.576 -7.851 1.00 84.44 163 THR A CA 1
ATOM 1356 C C . THR A 1 163 ? 15.021 -1.231 -7.132 1.00 84.44 163 THR A C 1
ATOM 1358 O O . THR A 1 163 ? 13.894 -0.796 -6.907 1.00 84.44 163 THR A O 1
ATOM 1361 N N . ALA A 1 164 ? 16.102 -0.591 -6.674 1.00 82.06 164 ALA A N 1
ATOM 1362 C CA . ALA A 1 164 ? 16.047 0.773 -6.160 1.00 82.06 164 ALA A CA 1
ATOM 1363 C C . ALA A 1 164 ? 15.762 1.746 -7.310 1.00 82.06 164 ALA A C 1
ATOM 1365 O O . ALA A 1 164 ? 16.395 1.659 -8.359 1.00 82.06 164 ALA A O 1
ATOM 1366 N N . LEU A 1 165 ? 14.864 2.712 -7.094 1.00 76.56 165 LEU A N 1
ATOM 1367 C CA . LEU A 1 165 ? 14.354 3.596 -8.149 1.00 76.56 165 LEU A CA 1
ATOM 1368 C C . LEU A 1 165 ? 15.458 4.254 -8.988 1.00 76.56 165 LEU A C 1
ATOM 1370 O O . LEU A 1 165 ? 15.415 4.201 -10.210 1.00 76.56 165 LEU A O 1
ATOM 1374 N N . ASN A 1 166 ? 16.480 4.827 -8.346 1.00 77.88 166 ASN A N 1
ATOM 1375 C CA . ASN A 1 166 ? 17.587 5.471 -9.058 1.00 77.88 166 ASN A CA 1
ATOM 1376 C C . ASN A 1 166 ? 18.404 4.474 -9.901 1.00 77.88 166 ASN A C 1
ATOM 1378 O O . ASN A 1 166 ? 18.884 4.818 -10.977 1.00 77.88 166 ASN A O 1
ATOM 1382 N N . ALA A 1 167 ? 18.565 3.237 -9.425 1.00 82.06 167 ALA A N 1
ATOM 1383 C CA . ALA A 1 167 ? 19.255 2.199 -10.181 1.00 82.06 167 ALA A CA 1
ATOM 1384 C C . ALA A 1 167 ? 18.417 1.771 -11.392 1.00 82.06 167 ALA A C 1
ATOM 1386 O O . ALA A 1 167 ? 18.921 1.805 -12.508 1.00 82.06 167 ALA A O 1
ATOM 1387 N N . VAL A 1 168 ? 17.126 1.493 -11.181 1.00 81.25 168 VAL A N 1
ATOM 1388 C CA . VAL A 1 168 ? 16.167 1.175 -12.249 1.00 81.25 168 VAL A CA 1
ATOM 1389 C C . VAL A 1 168 ? 16.134 2.287 -13.301 1.00 81.25 168 VAL A C 1
ATOM 1391 O O . VAL A 1 168 ? 16.269 2.012 -14.489 1.00 81.25 168 VAL A O 1
ATOM 1394 N N . TYR A 1 169 ? 16.038 3.549 -12.875 1.00 78.00 169 TYR A N 1
ATOM 1395 C CA . TYR A 1 169 ? 16.040 4.708 -13.766 1.00 78.00 169 TYR A CA 1
ATOM 1396 C C . TYR A 1 169 ? 17.300 4.767 -14.638 1.00 78.00 169 TYR A C 1
ATOM 1398 O O . TYR A 1 169 ? 17.201 4.937 -15.852 1.00 78.00 169 TYR A O 1
ATOM 1406 N N . LYS A 1 170 ? 18.483 4.584 -14.037 1.00 80.62 170 LYS A N 1
ATOM 1407 C CA . LYS A 1 170 ? 19.756 4.557 -14.771 1.00 80.62 170 LYS A CA 1
ATOM 1408 C C . LYS A 1 170 ? 19.818 3.397 -15.759 1.00 80.62 170 LYS A C 1
ATOM 1410 O O . LYS A 1 170 ? 20.212 3.612 -16.897 1.00 80.62 170 LYS A O 1
ATOM 1415 N N . THR A 1 171 ? 19.396 2.204 -15.343 1.00 82.62 171 THR A N 1
ATOM 1416 C CA . THR A 1 171 ? 19.382 1.010 -16.193 1.00 82.62 171 THR A CA 1
ATOM 1417 C C . THR A 1 171 ? 18.480 1.191 -17.409 1.00 82.62 171 THR A C 1
ATOM 1419 O O . THR A 1 171 ? 18.907 0.878 -18.509 1.00 82.62 171 THR A O 1
ATOM 1422 N N . ILE A 1 172 ? 17.265 1.723 -17.247 1.00 76.56 172 ILE A N 1
ATOM 1423 C CA . ILE A 1 172 ? 16.312 1.888 -18.361 1.00 76.56 172 ILE A CA 1
ATOM 1424 C C . ILE A 1 172 ? 16.732 3.027 -19.308 1.00 76.56 172 ILE A C 1
ATOM 1426 O O . ILE A 1 172 ? 16.388 3.016 -20.487 1.00 76.56 172 ILE A O 1
ATOM 1430 N N . ARG A 1 173 ? 17.479 4.020 -18.809 1.00 75.19 173 ARG A N 1
ATOM 1431 C CA . ARG A 1 173 ? 18.022 5.124 -19.619 1.00 75.19 173 ARG A CA 1
ATOM 1432 C C . ARG A 1 173 ? 19.318 4.768 -20.354 1.00 75.19 173 ARG A C 1
ATOM 1434 O O . ARG A 1 173 ? 19.739 5.554 -21.201 1.00 75.19 173 ARG A O 1
ATOM 1441 N N . ASP A 1 174 ? 19.948 3.636 -20.044 1.00 79.69 174 ASP A N 1
ATOM 1442 C CA . ASP A 1 174 ? 21.134 3.169 -20.760 1.00 79.69 174 ASP A CA 1
ATOM 1443 C C . ASP A 1 174 ? 20.758 2.798 -22.210 1.00 79.69 174 ASP A C 1
ATOM 1445 O O . ASP A 1 174 ? 19.824 2.020 -22.409 1.00 79.69 174 ASP A O 1
ATOM 1449 N N . PRO A 1 175 ? 21.463 3.301 -23.241 1.00 75.94 175 PRO A N 1
ATOM 1450 C CA . PRO A 1 175 ? 21.198 2.940 -24.638 1.00 75.94 175 PRO A CA 1
ATOM 1451 C C . PRO A 1 175 ? 21.300 1.436 -24.940 1.00 75.94 175 PRO A C 1
ATOM 1453 O O . PRO A 1 175 ? 20.712 0.956 -25.906 1.00 75.94 175 PRO A O 1
ATOM 1456 N N . SER A 1 176 ? 22.047 0.692 -24.123 1.00 81.69 176 SER A N 1
ATOM 1457 C CA . SER A 1 176 ? 22.224 -0.762 -24.214 1.00 81.69 176 SER A CA 1
ATOM 1458 C C . SER A 1 176 ? 21.050 -1.533 -23.610 1.00 81.69 176 SER A C 1
ATOM 1460 O O . SER A 1 176 ? 20.970 -2.756 -23.758 1.00 81.69 176 SER A O 1
ATOM 1462 N N . PHE A 1 177 ? 20.143 -0.847 -22.908 1.00 77.44 177 PHE A N 1
ATOM 1463 C CA . PHE A 1 177 ? 18.947 -1.460 -22.364 1.00 77.44 177 PHE A CA 1
ATOM 1464 C C . PHE A 1 177 ? 18.074 -1.978 -23.512 1.00 77.44 177 PHE A C 1
ATOM 1466 O O . PHE A 1 177 ? 17.738 -1.224 -24.429 1.00 77.44 177 PHE A O 1
ATOM 1473 N N . PRO A 1 178 ? 17.666 -3.258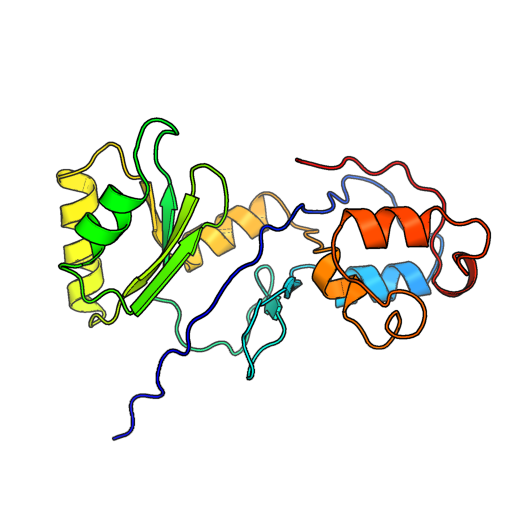 -23.496 1.00 72.19 178 PRO A N 1
ATOM 1474 C CA . PRO A 1 178 ? 16.965 -3.855 -24.621 1.00 72.19 178 PRO A CA 1
ATOM 1475 C C . PRO A 1 178 ? 15.471 -3.478 -24.618 1.00 72.19 178 PRO A C 1
ATOM 1477 O O . PRO A 1 178 ? 14.605 -4.347 -24.562 1.00 72.19 178 PRO A O 1
ATOM 1480 N N . ALA A 1 179 ? 15.162 -2.180 -24.712 1.00 64.19 179 ALA A N 1
ATOM 1481 C CA . ALA A 1 179 ? 13.811 -1.615 -24.643 1.00 64.19 179 ALA A CA 1
ATOM 1482 C C . ALA A 1 179 ? 12.843 -2.262 -25.647 1.00 64.19 179 ALA A C 1
ATOM 1484 O O . ALA A 1 179 ? 11.724 -2.624 -25.293 1.00 64.19 179 ALA A O 1
ATOM 1485 N N . CYS A 1 180 ? 13.301 -2.515 -26.879 1.00 56.19 180 CYS A N 1
ATOM 1486 C CA . CYS A 1 180 ? 12.498 -3.197 -27.900 1.00 56.19 180 CYS A CA 1
ATOM 1487 C C . CYS A 1 180 ? 12.111 -4.632 -27.504 1.00 56.19 180 CYS A C 1
ATOM 1489 O O . CYS A 1 180 ? 11.041 -5.093 -27.886 1.00 56.19 180 CYS A O 1
ATOM 1491 N N . ARG A 1 181 ? 12.945 -5.344 -26.727 1.00 60.59 181 ARG A N 1
ATOM 1492 C CA . ARG A 1 181 ? 12.640 -6.720 -26.283 1.00 60.59 181 ARG A CA 1
ATOM 1493 C C . ARG A 1 181 ? 11.520 -6.767 -25.251 1.00 60.59 181 ARG A C 1
ATOM 1495 O O . ARG A 1 181 ? 10.872 -7.798 -25.117 1.00 60.59 181 ARG A O 1
ATOM 1502 N N . PHE A 1 182 ? 11.316 -5.671 -24.531 1.00 60.28 182 PHE A N 1
ATOM 1503 C CA . PHE A 1 182 ? 10.291 -5.563 -23.502 1.00 60.28 182 PHE A CA 1
ATOM 1504 C C . PHE A 1 182 ? 9.055 -4.803 -23.974 1.00 60.28 182 PHE A C 1
ATOM 1506 O O . PHE A 1 182 ? 8.133 -4.653 -23.183 1.00 60.28 182 PHE A O 1
ATOM 1513 N N . GLY A 1 183 ? 9.046 -4.337 -25.233 1.00 52.72 183 GLY A N 1
ATOM 1514 C CA . GLY A 1 183 ? 8.060 -3.376 -25.708 1.00 52.72 183 GLY A CA 1
ATOM 1515 C C . GLY A 1 183 ? 8.053 -2.177 -24.771 1.00 52.72 183 GLY A C 1
ATOM 1516 O O . GLY A 1 183 ? 7.157 -2.042 -23.971 1.00 52.72 183 GLY A O 1
ATOM 1517 N N . ILE A 1 184 ? 9.119 -1.387 -24.721 1.00 54.97 184 ILE A N 1
ATOM 1518 C CA . ILE A 1 184 ? 9.094 -0.124 -23.979 1.00 54.97 184 ILE A CA 1
ATOM 1519 C C . ILE A 1 184 ? 9.362 0.962 -25.002 1.00 54.97 184 ILE A C 1
ATOM 1521 O O . ILE A 1 184 ? 10.513 1.208 -25.370 1.00 54.97 184 ILE A O 1
ATOM 1525 N N . HIS A 1 185 ? 8.297 1.581 -25.503 1.00 49.50 185 HIS A N 1
ATOM 1526 C CA . HIS A 1 185 ? 8.426 2.805 -26.287 1.00 49.50 185 HIS A CA 1
ATOM 1527 C C . HIS A 1 185 ? 8.689 4.003 -25.351 1.00 49.50 185 HIS A C 1
ATOM 1529 O O . HIS A 1 185 ? 8.348 3.983 -24.167 1.00 49.50 185 HIS A O 1
ATOM 1535 N N . GLN A 1 186 ? 9.375 5.040 -25.846 1.00 42.53 186 GLN A N 1
ATOM 1536 C CA . GLN A 1 186 ? 9.563 6.281 -25.089 1.00 42.53 186 GLN A CA 1
ATOM 1537 C C . GLN A 1 186 ? 8.197 6.942 -24.888 1.00 42.53 186 GLN A C 1
ATOM 1539 O O . GLN A 1 186 ? 7.680 7.578 -25.801 1.00 42.53 186 GLN A O 1
ATOM 1544 N N . TYR A 1 187 ? 7.622 6.797 -23.700 1.00 40.41 187 TYR A N 1
ATOM 1545 C CA . TYR A 1 187 ? 6.444 7.551 -23.292 1.00 40.41 187 TYR A CA 1
ATOM 1546 C C . TYR A 1 187 ? 6.846 8.592 -22.244 1.00 40.41 187 TYR A C 1
ATOM 1548 O O . TYR A 1 187 ? 7.725 8.357 -21.407 1.00 40.41 187 TYR A O 1
ATOM 1556 N N . GLU A 1 188 ? 6.211 9.758 -22.300 1.00 31.84 188 GLU A N 1
ATOM 1557 C CA . GLU A 1 188 ? 6.251 10.728 -21.212 1.00 31.84 188 GLU A CA 1
ATOM 1558 C C . GLU A 1 188 ? 5.320 10.233 -20.110 1.00 31.84 188 GLU A C 1
ATOM 1560 O O . GLU A 1 188 ? 4.109 10.143 -20.291 1.00 31.84 188 GLU A O 1
ATOM 1565 N N . TYR A 1 189 ? 5.898 9.871 -18.971 1.00 38.09 189 TYR A N 1
ATOM 1566 C CA . TYR A 1 189 ? 5.141 9.448 -17.806 1.00 38.09 189 TYR A CA 1
ATOM 1567 C C . TYR A 1 189 ? 5.184 10.546 -16.754 1.00 38.09 189 TYR A C 1
ATOM 1569 O O . TYR A 1 189 ? 6.256 11.066 -16.430 1.00 38.09 189 TYR A O 1
ATOM 1577 N N . SER A 1 190 ? 4.028 10.881 -16.190 1.00 29.94 190 SER A N 1
ATOM 1578 C CA . SER A 1 190 ? 3.955 11.733 -15.010 1.00 29.94 190 SER A CA 1
ATOM 1579 C C . SER A 1 190 ? 4.339 10.905 -13.784 1.00 29.94 190 SER A C 1
ATOM 1581 O O . SER A 1 190 ? 3.638 9.973 -13.394 1.00 29.94 190 SER A O 1
ATOM 1583 N N . ILE A 1 191 ? 5.490 11.224 -13.192 1.00 33.38 191 ILE A N 1
ATOM 1584 C CA . ILE A 1 191 ? 5.907 10.676 -11.900 1.00 33.38 191 ILE A CA 1
ATOM 1585 C C . ILE A 1 191 ? 5.182 11.489 -10.825 1.00 33.38 191 ILE A C 1
ATOM 1587 O O . ILE A 1 191 ? 5.469 12.675 -10.663 1.00 33.38 191 ILE A O 1
ATOM 1591 N N . CYS A 1 192 ? 4.261 10.870 -10.086 1.00 28.45 192 CYS A N 1
ATOM 1592 C CA . CYS A 1 192 ? 3.804 11.437 -8.820 1.00 28.45 192 CYS A CA 1
ATOM 1593 C C . CYS A 1 192 ? 4.838 11.087 -7.742 1.00 28.45 192 CYS A C 1
ATOM 1595 O O . CYS A 1 192 ? 5.033 9.910 -7.425 1.00 28.45 192 CYS A O 1
ATOM 1597 N N . LEU A 1 193 ? 5.530 12.119 -7.250 1.00 30.48 193 LEU A N 1
ATOM 1598 C CA . LEU A 1 193 ? 6.373 12.071 -6.053 1.00 30.48 193 LEU A CA 1
ATOM 1599 C C . LEU A 1 193 ? 5.510 12.110 -4.789 1.00 30.48 193 LEU A C 1
ATOM 1601 O O . LEU A 1 193 ? 4.532 12.888 -4.787 1.00 30.48 193 LEU A O 1
#

Secondary structure (DSSP, 8-state):
---------EE----EEE--S---TT-HHHHHHHHHHTTEEEEES-SS-SEEESSS---PPP-TTEEEEE--TTS-HHHHHHHHHTT-EEEEEE-SSSEEEEEE---HHHHHHHHHHHHHH-TT-EEEEHHHHHHHHHHH-TTEEEHHHHHTSTTTTTT-S--SHHHHHHHHHSTTS-GGGGT------EE--

Radius of gyration: 19.02 Å; Cα contacts (8 Å, |Δi|>4): 260; chains: 1; bounding box: 38×42×55 Å

Mean predicted aligned error: 11.26 Å

Nearest PDB structures (foldseek):
  3d45-assembly1_A  TM=6.371E-01  e=3.613E-05  Mus musculus
  1whv-assembly1_A  TM=7.979E-01  e=4.709E-04  Mus musculus
  3d45-assembly1_B  TM=6.658E-01  e=3.709E-04  Mus musculus
  7qdd-assembly1_B  TM=6.678E-01  e=7.736E-01  Saccharomyces cerevisiae S288C
  6kor-assembly1_A  TM=4.572E-01  e=1.454E-01  Homo sapiens

Foldseek 3Di:
DDDPQPPAWEADAFFWWAPPDDPPPPDPLVVCLQVVFFQWGATDPDPPDGTDRLQDDDPDPDQQQKKKKFFPLPDDPVVVCVLCVVQAWRYWYDHDSGIIITGGPDDNVVVVVSVVCCVPPPVRIDIGRSNRVSVVCCVVG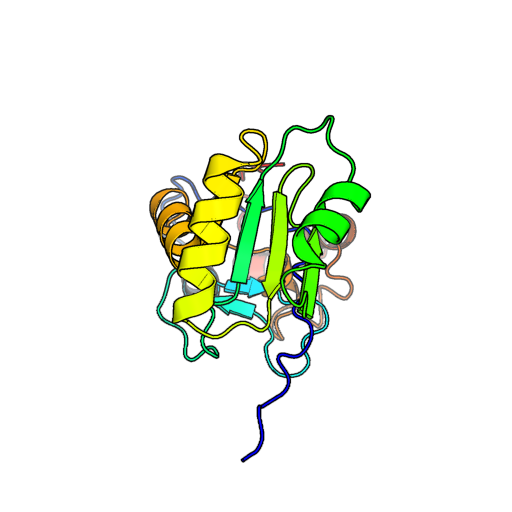VRIGTQLSSCPDPVNVVQRVDSPPVSVVVSCPPPPNPCVVSVNDDDDIDGDD

Sequence (193 aa):
KRTKKIQNFFFSFIFYFFAEKTDFKQNPIEHVLIDTFTGKLFYMRSFDLKYSDVLNDDDLPDRSCVFYVTHPQTLSTANIREVFSQWNLLSYDRFDLTTHIVAVSLKKDTIETMLTKMRTNDKNLIITPYDEYKSIVKSLFPKLIDTKTIASTSIFQNVITNTALNAVYKTIRDPSFPACRFGIHQYEYSICL

pLDDT: mean 71.27, std 18.91, range [24.27, 91.44]